Protein AF-A0A127PAS4-F1 (afdb_monomer_lite)

Structure (mmCIF, N/CA/C/O backbone):
data_AF-A0A127PAS4-F1
#
_entry.id   AF-A0A127PAS4-F1
#
loop_
_atom_site.group_PDB
_atom_site.id
_atom_site.type_symbol
_atom_site.label_atom_id
_atom_site.label_alt_id
_atom_site.label_comp_id
_atom_site.label_asym_id
_atom_site.label_entity_id
_atom_site.label_seq_id
_atom_site.pdbx_PDB_ins_code
_atom_site.Cartn_x
_atom_site.Cartn_y
_atom_site.Cartn_z
_atom_site.occupancy
_atom_site.B_iso_or_equiv
_atom_site.auth_seq_id
_atom_site.auth_comp_id
_atom_site.auth_asym_id
_atom_site.auth_atom_id
_atom_site.pdbx_PDB_model_num
ATOM 1 N N . MET A 1 1 ? -9.618 -11.072 -19.613 1.00 55.78 1 MET A N 1
ATOM 2 C CA . MET A 1 1 ? -8.670 -9.970 -19.883 1.00 55.78 1 MET A CA 1
ATOM 3 C C . MET A 1 1 ? -7.401 -10.567 -20.454 1.00 55.78 1 MET A C 1
ATOM 5 O O . MET A 1 1 ? -7.079 -11.691 -20.083 1.00 55.78 1 MET A O 1
ATOM 9 N N . ASN A 1 2 ? -6.719 -9.851 -21.348 1.00 76.69 2 ASN A N 1
ATOM 10 C CA . ASN A 1 2 ? -5.373 -10.237 -21.769 1.00 76.69 2 ASN A CA 1
ATOM 11 C C . ASN A 1 2 ? -4.413 -10.115 -20.574 1.00 76.69 2 ASN A C 1
ATOM 13 O O . ASN A 1 2 ? -4.590 -9.202 -19.763 1.00 76.69 2 ASN A O 1
ATOM 17 N N . PRO A 1 3 ? -3.437 -11.025 -20.429 1.00 90.81 3 PRO A N 1
ATOM 18 C CA . PRO A 1 3 ? -2.451 -10.930 -19.364 1.00 90.81 3 PRO A CA 1
ATOM 19 C C . PRO A 1 3 ? -1.602 -9.670 -19.564 1.00 90.81 3 PRO A C 1
ATOM 21 O O . PRO A 1 3 ? -1.180 -9.346 -20.677 1.00 90.81 3 PRO A O 1
ATOM 24 N N . PHE A 1 4 ? -1.383 -8.934 -18.479 1.00 94.94 4 PHE A N 1
ATOM 25 C CA . PHE A 1 4 ? -0.690 -7.653 -18.513 1.00 94.94 4 PHE A CA 1
ATOM 26 C C . PHE A 1 4 ? 0.328 -7.542 -17.377 1.00 94.94 4 PHE A C 1
ATOM 28 O O . PHE A 1 4 ? 0.176 -8.151 -16.313 1.00 94.94 4 PHE A O 1
ATOM 35 N N . CYS A 1 5 ? 1.377 -6.764 -17.628 1.00 95.75 5 CYS A N 1
ATOM 36 C CA . CYS A 1 5 ? 2.359 -6.348 -16.640 1.00 95.75 5 CYS A CA 1
ATOM 37 C C . CYS A 1 5 ? 2.044 -4.913 -16.232 1.00 95.75 5 CYS A C 1
ATOM 39 O O . CYS A 1 5 ? 2.078 -4.012 -17.074 1.00 95.75 5 CYS A O 1
ATOM 41 N N . PHE A 1 6 ? 1.779 -4.702 -14.945 1.00 95.88 6 PHE A N 1
ATOM 42 C CA . PHE A 1 6 ? 1.611 -3.358 -14.412 1.00 95.88 6 PHE A CA 1
ATOM 43 C C . PHE A 1 6 ? 2.985 -2.737 -14.150 1.00 95.88 6 PHE A C 1
ATOM 45 O O . PHE A 1 6 ? 3.846 -3.366 -13.533 1.00 95.88 6 PHE A O 1
ATOM 52 N N . VAL A 1 7 ? 3.222 -1.535 -14.662 1.00 96.38 7 VAL A N 1
ATOM 53 C CA . VAL A 1 7 ? 4.496 -0.829 -14.550 1.00 96.38 7 VAL A CA 1
ATOM 54 C C . VAL A 1 7 ? 4.347 0.317 -13.571 1.00 96.38 7 VAL A C 1
ATOM 56 O O . VAL A 1 7 ? 3.530 1.219 -13.748 1.00 96.38 7 VAL A O 1
ATOM 59 N N . VAL A 1 8 ? 5.196 0.271 -12.559 1.00 94.25 8 VAL A N 1
ATOM 60 C CA . VAL A 1 8 ? 5.287 1.250 -11.495 1.00 94.25 8 VAL A CA 1
ATOM 61 C C . VAL A 1 8 ? 6.666 1.893 -11.579 1.00 94.25 8 VAL A C 1
ATOM 63 O O . VAL A 1 8 ? 7.690 1.232 -11.399 1.00 94.25 8 VAL A O 1
ATOM 66 N N . SER A 1 9 ? 6.718 3.185 -11.876 1.00 94.00 9 SER A N 1
ATOM 67 C CA . SER A 1 9 ? 7.971 3.926 -12.010 1.00 94.00 9 SER A CA 1
ATOM 68 C C . SER A 1 9 ? 7.785 5.373 -11.567 1.00 94.00 9 SER A C 1
ATOM 70 O O . SER A 1 9 ? 6.653 5.858 -11.538 1.00 94.00 9 SER A O 1
ATOM 72 N N . PRO A 1 10 ? 8.871 6.106 -11.269 1.00 91.19 10 PRO A N 1
ATOM 73 C CA . PRO A 1 10 ? 8.792 7.551 -11.167 1.00 91.19 10 PRO A CA 1
ATOM 74 C C . PRO A 1 10 ? 8.256 8.133 -12.483 1.00 91.19 10 PRO A C 1
ATOM 76 O O . PRO A 1 10 ? 8.445 7.544 -13.552 1.00 91.19 10 PRO A O 1
ATOM 79 N N . PHE A 1 11 ? 7.589 9.280 -12.390 1.00 85.69 11 PHE A N 1
ATOM 80 C CA . PHE A 1 11 ? 7.067 10.004 -13.547 1.00 85.69 11 PHE A CA 1
ATOM 81 C C . PHE A 1 11 ? 8.043 11.074 -14.029 1.00 85.69 11 PHE A C 1
ATOM 83 O O . PHE A 1 11 ? 8.852 11.586 -13.246 1.00 85.69 11 PHE A O 1
ATOM 90 N N . GLY A 1 12 ? 7.908 11.445 -15.302 1.00 87.06 12 GLY A N 1
ATOM 91 C CA . GLY A 1 12 ? 8.714 12.477 -15.933 1.00 87.06 12 GLY A CA 1
ATOM 92 C C . GLY A 1 12 ? 10.036 11.949 -16.473 1.00 87.06 12 GLY A C 1
ATOM 93 O O . GLY A 1 12 ? 10.450 10.811 -16.228 1.00 87.06 12 GLY A O 1
ATOM 94 N N . ASP A 1 13 ? 10.738 12.809 -17.202 1.00 86.62 13 ASP A N 1
ATOM 95 C CA . ASP A 1 13 ? 12.045 12.472 -17.745 1.00 86.62 13 ASP A CA 1
ATOM 96 C C . ASP A 1 13 ? 13.063 12.150 -16.634 1.00 86.62 13 ASP A C 1
ATOM 98 O O . ASP A 1 13 ? 13.152 12.862 -15.628 1.00 86.62 13 ASP A O 1
ATOM 102 N N . PRO A 1 14 ? 13.892 11.105 -16.807 1.00 92.50 14 PRO A N 1
ATOM 103 C CA . PRO A 1 14 ? 14.031 10.272 -18.007 1.00 92.50 14 PRO A CA 1
ATOM 104 C C . PRO A 1 14 ? 13.167 8.992 -18.000 1.00 92.50 14 PRO A C 1
ATOM 106 O O . PRO A 1 14 ? 13.375 8.115 -18.835 1.00 92.50 14 PRO A O 1
ATOM 109 N N . PHE A 1 15 ? 12.264 8.822 -17.034 1.00 93.81 15 PHE A N 1
ATOM 110 C CA . PHE A 1 15 ? 11.535 7.569 -16.810 1.00 93.81 15 PHE A CA 1
ATOM 111 C C . PHE A 1 15 ? 10.409 7.328 -17.819 1.00 93.81 15 PHE A C 1
ATOM 113 O O . PHE A 1 15 ? 10.117 6.171 -18.117 1.00 93.81 15 PHE A O 1
ATOM 120 N N . ASP A 1 16 ? 9.840 8.388 -18.396 1.00 92.94 16 ASP A N 1
ATOM 121 C CA . ASP A 1 16 ? 8.919 8.287 -19.538 1.00 92.94 16 ASP A CA 1
ATOM 122 C C . ASP A 1 16 ? 9.605 7.635 -20.740 1.00 92.94 16 ASP A C 1
ATOM 124 O O . ASP A 1 16 ? 9.149 6.620 -21.268 1.00 92.94 16 ASP A O 1
ATOM 128 N N . ASP A 1 17 ? 10.803 8.117 -21.057 1.00 95.25 17 ASP A N 1
ATOM 129 C CA . ASP A 1 17 ? 11.669 7.544 -22.079 1.00 95.25 17 ASP A CA 1
ATOM 130 C C . ASP A 1 17 ? 12.035 6.076 -21.789 1.00 95.25 17 ASP A C 1
ATOM 132 O O . ASP A 1 17 ? 12.121 5.254 -22.705 1.00 95.25 17 ASP A O 1
ATOM 136 N N . TYR A 1 18 ? 12.259 5.717 -20.520 1.00 96.62 18 TYR A N 1
ATOM 137 C CA . TYR A 1 18 ? 12.579 4.334 -20.141 1.00 96.62 18 TYR A CA 1
ATOM 138 C C . TYR A 1 18 ? 11.366 3.425 -20.288 1.00 96.62 18 TYR A C 1
ATOM 140 O O . TYR A 1 18 ? 11.500 2.297 -20.767 1.00 96.62 18 TYR A O 1
ATOM 148 N N . TYR A 1 19 ? 10.183 3.919 -19.934 1.00 96.56 19 TYR A N 1
ATOM 149 C CA . TYR A 1 19 ? 8.950 3.179 -20.113 1.00 96.56 19 TYR A CA 1
ATOM 150 C C . TYR A 1 19 ? 8.705 2.849 -21.588 1.00 96.56 19 TYR A C 1
ATOM 152 O O . TYR A 1 19 ? 8.618 1.669 -21.934 1.00 96.56 19 TYR A O 1
ATOM 160 N N . GLU A 1 20 ? 8.695 3.858 -22.457 1.00 95.81 20 GLU A N 1
ATOM 161 C CA . GLU A 1 20 ? 8.407 3.688 -23.885 1.00 95.81 20 GLU A CA 1
ATOM 162 C C . GLU A 1 20 ? 9.474 2.860 -24.613 1.00 95.81 20 GLU A C 1
ATOM 164 O O . GLU A 1 20 ? 9.161 1.991 -25.428 1.00 95.81 20 GLU A O 1
ATOM 169 N N . LYS A 1 21 ? 10.760 3.114 -24.335 1.00 97.31 21 LYS A N 1
ATOM 170 C CA . LYS A 1 21 ? 11.863 2.560 -25.141 1.00 97.31 21 LYS A CA 1
ATOM 171 C C . LYS A 1 21 ? 12.455 1.273 -24.577 1.00 97.31 21 LYS A C 1
ATOM 173 O O . LYS A 1 21 ? 13.171 0.585 -25.301 1.00 97.31 21 LYS A O 1
ATOM 178 N N . ILE A 1 22 ? 12.208 0.954 -23.305 1.00 98.31 22 ILE A N 1
ATOM 179 C CA . ILE A 1 22 ? 12.851 -0.174 -22.613 1.00 98.31 22 ILE A CA 1
ATOM 180 C C . ILE A 1 22 ? 11.809 -1.093 -21.980 1.00 98.31 22 ILE A C 1
ATOM 182 O O . ILE A 1 22 ? 11.814 -2.295 -22.250 1.00 98.31 22 ILE A O 1
ATOM 186 N N . TYR A 1 23 ? 10.913 -0.560 -21.146 1.00 97.94 23 TYR A N 1
ATOM 187 C CA . TYR A 1 23 ? 10.007 -1.392 -20.349 1.00 97.94 23 TYR A CA 1
ATOM 188 C C . TYR A 1 23 ? 8.899 -1.985 -21.220 1.00 97.94 23 TYR A C 1
ATOM 190 O O . TYR A 1 23 ? 8.737 -3.206 -21.232 1.00 97.94 23 TYR A O 1
ATOM 198 N N . GLN A 1 24 ? 8.201 -1.155 -22.005 1.00 97.12 24 GLN A N 1
ATOM 199 C CA . GLN A 1 24 ? 7.157 -1.608 -22.926 1.00 97.12 24 GLN A CA 1
ATOM 200 C C . GLN A 1 24 ? 7.674 -2.675 -23.911 1.00 97.12 24 GLN A C 1
ATOM 202 O O . GLN A 1 24 ? 7.060 -3.742 -23.971 1.00 97.12 24 GLN A O 1
ATOM 207 N N . PRO A 1 25 ? 8.809 -2.492 -24.627 1.00 98.12 25 PRO A N 1
ATOM 208 C CA . PRO A 1 25 ? 9.326 -3.520 -25.529 1.00 98.12 25 PRO A CA 1
ATOM 209 C C . PRO A 1 25 ? 9.723 -4.813 -24.812 1.00 98.12 25 PRO A C 1
ATOM 211 O O . PRO A 1 25 ? 9.455 -5.899 -25.325 1.00 98.12 25 PRO A O 1
ATOM 214 N N . ALA A 1 26 ? 10.335 -4.723 -23.625 1.00 98.19 26 ALA A N 1
ATOM 215 C CA . ALA A 1 26 ? 10.723 -5.902 -22.851 1.00 98.19 26 ALA A CA 1
ATOM 216 C C . ALA A 1 26 ? 9.509 -6.726 -22.398 1.00 98.19 26 ALA A C 1
ATOM 218 O O . ALA A 1 26 ? 9.552 -7.956 -22.441 1.00 98.19 26 ALA A O 1
ATOM 219 N N . ILE A 1 27 ? 8.442 -6.043 -21.977 1.00 98.00 27 ILE A N 1
ATOM 220 C CA . ILE A 1 27 ? 7.181 -6.646 -21.536 1.00 98.00 27 ILE A CA 1
ATOM 221 C C . ILE A 1 27 ? 6.426 -7.248 -22.726 1.00 98.00 27 ILE A C 1
ATOM 223 O O . ILE A 1 27 ? 6.041 -8.415 -22.675 1.00 98.00 27 ILE A O 1
ATOM 227 N N . ALA A 1 28 ? 6.279 -6.494 -23.818 1.00 96.94 28 ALA A N 1
ATOM 228 C CA . ALA A 1 28 ? 5.577 -6.946 -25.017 1.00 96.94 28 ALA A CA 1
ATOM 229 C C . ALA A 1 28 ? 6.244 -8.173 -25.660 1.00 96.94 28 ALA A C 1
ATOM 231 O O . ALA A 1 28 ? 5.555 -9.054 -26.165 1.00 96.94 28 ALA A O 1
ATOM 232 N N . LYS A 1 29 ? 7.581 -8.283 -25.592 1.00 96.94 29 LYS A N 1
ATOM 233 C CA . LYS A 1 29 ? 8.328 -9.474 -26.043 1.00 96.94 29 LYS A CA 1
ATOM 234 C C . LYS A 1 29 ? 8.008 -10.749 -25.262 1.00 96.94 29 LYS A C 1
ATOM 236 O O . LYS A 1 29 ? 8.271 -11.832 -25.773 1.00 96.94 29 LYS A O 1
ATOM 241 N N . ALA A 1 30 ? 7.470 -10.621 -24.050 1.00 95.06 30 ALA A N 1
ATOM 242 C CA . ALA A 1 30 ? 7.001 -11.737 -23.236 1.00 95.06 30 ALA A CA 1
ATOM 243 C C . ALA A 1 30 ? 5.489 -11.997 -23.391 1.00 95.06 30 ALA A C 1
ATOM 245 O O . ALA A 1 30 ? 4.901 -12.642 -22.526 1.00 95.06 30 ALA A O 1
ATOM 246 N N . ASP A 1 31 ? 4.861 -11.473 -24.450 1.00 95.69 31 ASP A N 1
ATOM 247 C CA . ASP A 1 31 ? 3.427 -11.612 -24.744 1.00 95.69 31 ASP A CA 1
ATOM 248 C C . ASP A 1 31 ? 2.497 -11.055 -23.644 1.00 95.69 31 ASP A C 1
ATOM 250 O O . ASP A 1 31 ? 1.353 -11.486 -23.491 1.00 95.69 31 ASP A O 1
ATOM 254 N N . LEU A 1 32 ? 2.976 -10.065 -22.882 1.00 95.25 32 LEU A N 1
ATOM 255 C CA . LEU A 1 32 ? 2.186 -9.317 -21.905 1.00 95.25 32 LEU A CA 1
ATOM 256 C C . LEU A 1 32 ? 1.875 -7.915 -22.430 1.00 95.25 32 LEU A C 1
ATOM 258 O O . LEU A 1 32 ? 2.718 -7.267 -23.049 1.00 95.25 32 LEU A O 1
ATOM 262 N N . GLN A 1 33 ? 0.686 -7.403 -22.121 1.00 95.62 33 GLN A N 1
ATOM 263 C CA . GLN A 1 33 ? 0.381 -5.988 -22.330 1.00 95.62 33 GLN A CA 1
ATOM 264 C C . GLN A 1 33 ? 1.084 -5.142 -21.246 1.00 95.62 33 GLN A C 1
ATOM 266 O O . GLN A 1 33 ? 0.878 -5.408 -20.062 1.00 95.62 33 GLN A O 1
ATOM 271 N N . PRO A 1 34 ? 1.911 -4.140 -21.585 1.00 94.94 34 PRO A N 1
ATOM 272 C CA . PRO A 1 34 ? 2.391 -3.176 -20.601 1.00 94.94 34 PRO A CA 1
ATOM 273 C C . PRO A 1 34 ? 1.278 -2.176 -20.275 1.00 94.94 34 PRO A C 1
ATOM 275 O O . PRO A 1 34 ? 0.655 -1.644 -21.187 1.00 94.94 34 PRO A O 1
ATOM 278 N N . ILE A 1 35 ? 1.045 -1.915 -18.990 1.00 92.50 35 ILE A N 1
ATOM 279 C CA . ILE A 1 35 ? 0.152 -0.847 -18.516 1.00 92.50 35 ILE A CA 1
ATOM 280 C C . ILE A 1 35 ? 0.913 -0.077 -17.450 1.00 92.50 35 ILE A C 1
ATOM 282 O O . ILE A 1 35 ? 1.339 -0.688 -16.471 1.00 92.50 35 ILE A O 1
ATOM 286 N N . ARG A 1 36 ? 1.123 1.226 -17.630 1.00 89.00 36 ARG A N 1
ATOM 287 C CA . ARG A 1 36 ? 1.764 2.063 -16.604 1.00 89.00 36 ARG A CA 1
ATOM 288 C C . ARG A 1 36 ? 0.713 2.808 -15.800 1.00 89.00 36 ARG A C 1
ATOM 290 O O . ARG A 1 36 ? -0.375 3.081 -16.295 1.00 89.00 36 ARG A O 1
ATOM 297 N N . GLY A 1 37 ? 1.042 3.102 -14.545 1.00 71.31 37 GLY A N 1
ATOM 298 C CA . GLY A 1 37 ? 0.141 3.787 -13.627 1.00 71.31 37 GLY A CA 1
ATOM 299 C C . GLY A 1 37 ? -0.508 5.048 -14.210 1.00 71.31 37 GLY A C 1
ATOM 300 O O . GLY A 1 37 ? -1.705 5.217 -14.056 1.00 71.31 37 GLY A O 1
ATOM 301 N N . ASP A 1 38 ? 0.209 5.888 -14.957 1.00 68.06 38 ASP A N 1
ATOM 302 C CA . ASP A 1 38 ? -0.350 7.099 -15.588 1.00 68.06 38 ASP A CA 1
ATOM 303 C C . ASP A 1 38 ? -1.484 6.836 -16.591 1.00 68.06 38 ASP A C 1
ATOM 305 O O . ASP A 1 38 ? -2.393 7.653 -16.696 1.00 68.06 38 ASP A O 1
ATOM 309 N N . GLU A 1 39 ? -1.487 5.693 -17.281 1.00 59.69 39 GLU A N 1
ATOM 310 C CA . GLU A 1 39 ? -2.594 5.286 -18.164 1.00 59.69 39 GLU A CA 1
ATOM 311 C C . GLU A 1 39 ? -3.870 4.946 -17.371 1.00 59.69 39 GLU A C 1
ATOM 313 O O . GLU A 1 39 ? -4.976 4.975 -17.913 1.00 59.69 39 GLU A O 1
ATOM 318 N N . VAL A 1 40 ? -3.712 4.643 -16.078 1.00 57.16 40 VAL A N 1
ATOM 319 C CA . VAL A 1 40 ? -4.790 4.416 -15.105 1.00 57.16 40 VAL A CA 1
ATOM 320 C C . VAL A 1 40 ? -5.125 5.717 -14.352 1.00 57.16 40 VAL A C 1
ATOM 322 O O . VAL A 1 40 ? -6.281 5.958 -14.010 1.00 57.16 40 VAL A O 1
ATOM 325 N N . TYR A 1 41 ? -4.136 6.593 -14.148 1.00 56.34 41 TYR A N 1
ATOM 326 C CA . TYR A 1 41 ? -4.211 7.833 -13.371 1.00 56.34 41 TYR A CA 1
ATOM 327 C C . TYR A 1 41 ? -4.644 9.041 -14.210 1.00 56.34 41 TYR A C 1
ATOM 329 O O . TYR A 1 41 ? -3.934 10.043 -14.304 1.00 56.34 41 TYR A O 1
ATOM 337 N N . ASN A 1 42 ? -5.861 9.012 -14.758 1.00 47.66 42 ASN A N 1
ATOM 338 C CA . ASN A 1 42 ? -6.541 10.285 -15.009 1.00 47.66 42 ASN A CA 1
ATOM 339 C C . ASN A 1 42 ? -6.798 10.979 -13.659 1.00 47.66 42 ASN A C 1
ATOM 341 O O . ASN A 1 42 ? -6.970 10.310 -12.639 1.00 47.66 42 ASN A O 1
ATOM 345 N N . THR A 1 43 ? -6.785 12.317 -13.640 1.00 37.78 43 THR A N 1
ATOM 346 C CA . THR A 1 43 ? -6.954 13.157 -12.438 1.00 37.78 43 THR A CA 1
ATOM 347 C C . THR A 1 43 ? -8.092 12.645 -11.549 1.00 37.78 43 THR A C 1
ATOM 349 O O . THR A 1 43 ? -9.258 12.871 -11.871 1.00 37.78 43 THR A O 1
ATOM 352 N N . GLY A 1 44 ? -7.753 11.949 -10.459 1.00 48.03 44 GLY A N 1
ATOM 353 C CA . GLY A 1 44 ? -8.725 11.379 -9.523 1.00 48.03 44 GLY A CA 1
ATOM 354 C C . GLY A 1 44 ? -8.621 9.878 -9.241 1.00 48.03 44 GLY A C 1
ATOM 355 O O . GLY A 1 44 ? -9.507 9.382 -8.557 1.00 48.03 44 GLY A O 1
ATOM 356 N N . ALA A 1 45 ? -7.600 9.155 -9.721 1.00 52.44 45 ALA A N 1
ATOM 357 C CA . ALA A 1 45 ? -7.448 7.742 -9.361 1.00 52.44 45 ALA A CA 1
ATOM 358 C C . ALA A 1 45 ? -7.374 7.550 -7.838 1.00 52.44 45 ALA A C 1
ATOM 360 O O . ALA A 1 45 ? -6.497 8.093 -7.159 1.00 52.44 45 ALA A O 1
ATOM 361 N N . ILE A 1 46 ? -8.331 6.786 -7.322 1.00 64.56 46 ILE A N 1
ATOM 362 C CA . ILE A 1 46 ? -8.460 6.467 -5.902 1.00 64.56 46 ILE A CA 1
ATOM 363 C C . ILE A 1 46 ? -7.494 5.310 -5.612 1.00 64.56 46 ILE A C 1
ATOM 365 O O . ILE A 1 46 ? -7.171 4.517 -6.496 1.00 64.56 46 ILE A O 1
ATOM 369 N N . ILE A 1 47 ? -7.017 5.183 -4.373 1.00 72.69 47 ILE A N 1
ATOM 370 C CA . ILE A 1 47 ? -6.181 4.051 -3.918 1.00 72.69 47 ILE A CA 1
ATOM 371 C C . ILE A 1 47 ? -6.766 2.687 -4.351 1.00 72.69 47 ILE A C 1
ATOM 373 O O . ILE A 1 47 ? -6.017 1.758 -4.662 1.00 72.69 47 ILE A O 1
ATOM 377 N N . ASP A 1 48 ? -8.092 2.589 -4.443 1.00 73.50 48 ASP A N 1
ATOM 378 C CA . ASP A 1 48 ? -8.814 1.406 -4.909 1.00 73.50 48 ASP A CA 1
ATOM 379 C C . ASP A 1 48 ? -8.494 1.027 -6.365 1.00 73.50 48 ASP A C 1
ATOM 381 O O . ASP A 1 48 ? -8.370 -0.160 -6.670 1.00 73.50 48 ASP A O 1
ATOM 385 N N . ASP A 1 49 ? -8.286 2.002 -7.256 1.00 78.25 49 ASP A N 1
ATOM 386 C CA . ASP A 1 49 ? -7.942 1.756 -8.663 1.00 78.25 49 ASP A CA 1
ATOM 387 C C . ASP A 1 49 ? -6.531 1.172 -8.789 1.00 78.25 49 ASP A C 1
ATOM 389 O O . ASP A 1 49 ? -6.306 0.213 -9.533 1.00 78.25 49 ASP A O 1
ATOM 393 N N . ILE A 1 50 ? -5.587 1.701 -8.002 1.00 82.94 50 ILE A N 1
ATOM 394 C CA . ILE A 1 50 ? -4.217 1.175 -7.888 1.00 82.94 50 ILE A CA 1
ATOM 395 C C . ILE A 1 50 ? -4.264 -0.274 -7.415 1.00 82.94 50 ILE A C 1
ATOM 397 O O . ILE A 1 50 ? -3.642 -1.164 -8.003 1.00 82.94 50 ILE A O 1
ATOM 401 N N . PHE A 1 51 ? -5.029 -0.520 -6.353 1.00 84.94 51 PHE A N 1
ATOM 402 C CA . PHE A 1 51 ? -5.178 -1.846 -5.781 1.00 84.94 51 PHE A CA 1
ATOM 403 C C . PHE A 1 51 ? -5.788 -2.823 -6.792 1.00 84.94 51 PHE A C 1
ATOM 405 O O . PHE A 1 51 ? -5.278 -3.932 -6.964 1.00 84.94 51 PHE A O 1
ATOM 412 N N . ALA A 1 52 ? -6.834 -2.410 -7.512 1.00 84.50 52 ALA A N 1
ATOM 413 C CA . ALA A 1 52 ? -7.477 -3.211 -8.546 1.00 84.50 52 ALA A CA 1
ATOM 414 C C . ALA A 1 52 ? -6.534 -3.515 -9.722 1.00 84.50 52 ALA A C 1
ATOM 416 O O . ALA A 1 52 ? -6.488 -4.661 -10.187 1.00 84.50 52 ALA A O 1
ATOM 417 N N . ALA A 1 53 ? -5.750 -2.529 -10.171 1.00 89.19 53 ALA A N 1
ATOM 418 C CA . ALA A 1 53 ? -4.773 -2.688 -11.245 1.00 89.19 53 ALA A CA 1
ATOM 419 C C . ALA A 1 53 ? -3.666 -3.678 -10.857 1.00 89.19 53 ALA A C 1
ATOM 421 O O . ALA A 1 53 ? -3.421 -4.646 -11.581 1.00 89.19 53 ALA A O 1
ATOM 422 N N . ILE A 1 54 ? -3.057 -3.504 -9.680 1.00 91.06 54 ILE A N 1
ATOM 423 C CA . ILE A 1 54 ? -2.022 -4.408 -9.157 1.00 91.06 54 ILE A CA 1
ATOM 424 C C . ILE A 1 54 ? -2.589 -5.813 -8.934 1.00 91.06 54 ILE A C 1
ATOM 426 O O . ILE A 1 54 ? -1.969 -6.807 -9.314 1.00 91.06 54 ILE A O 1
ATOM 430 N N . SER A 1 55 ? -3.783 -5.916 -8.347 1.00 88.94 55 SER A N 1
ATOM 431 C CA . SER A 1 55 ? -4.438 -7.197 -8.081 1.00 88.94 55 SER A CA 1
ATOM 432 C C . SER A 1 55 ? -4.757 -7.964 -9.368 1.00 88.94 55 SER A C 1
ATOM 434 O O . SER A 1 55 ? -4.595 -9.184 -9.423 1.00 88.94 55 SER A O 1
ATOM 436 N N . SER A 1 56 ? -5.145 -7.265 -10.433 1.00 89.75 56 SER A N 1
ATOM 437 C CA . SER A 1 56 ? -5.497 -7.889 -11.715 1.00 89.75 56 SER A CA 1
ATOM 438 C C . SER A 1 56 ? -4.282 -8.201 -12.597 1.00 89.75 56 SER A C 1
ATOM 440 O O . SER A 1 56 ? -4.400 -8.987 -13.540 1.00 89.75 56 SER A O 1
ATOM 442 N N . ALA A 1 57 ? -3.119 -7.615 -12.302 1.00 92.94 57 ALA A N 1
ATOM 443 C CA . ALA A 1 57 ? -1.902 -7.807 -13.077 1.00 92.94 57 ALA A CA 1
ATOM 444 C C . ALA A 1 57 ? -1.367 -9.243 -12.978 1.00 92.94 57 ALA A C 1
ATOM 446 O O . ALA A 1 57 ? -1.473 -9.916 -11.948 1.00 92.94 57 ALA A O 1
ATOM 447 N N . THR A 1 58 ? -0.734 -9.704 -14.061 1.00 92.94 58 THR A N 1
ATOM 448 C CA . THR A 1 58 ? -0.001 -10.982 -14.076 1.00 92.94 58 THR A CA 1
ATOM 449 C C . THR A 1 58 ? 1.277 -10.881 -13.245 1.00 92.94 58 THR A C 1
ATOM 451 O O . THR A 1 58 ? 1.613 -11.797 -12.497 1.00 92.94 58 THR A O 1
ATOM 454 N N . LEU A 1 59 ? 1.973 -9.751 -13.361 1.00 93.31 59 LEU A N 1
ATOM 455 C CA . LEU A 1 59 ? 3.122 -9.368 -12.549 1.00 93.31 59 LEU A CA 1
ATOM 456 C C . LEU A 1 59 ? 3.261 -7.842 -12.547 1.00 93.31 59 LEU A C 1
ATOM 458 O O . LEU A 1 59 ? 2.651 -7.154 -13.371 1.00 93.31 59 LEU A O 1
ATOM 462 N N . VAL A 1 60 ? 4.089 -7.329 -11.646 1.00 95.06 60 VAL A N 1
ATOM 463 C CA . VAL A 1 60 ? 4.413 -5.906 -11.537 1.00 95.06 60 VAL A CA 1
ATOM 464 C C . VAL A 1 60 ? 5.894 -5.692 -11.850 1.00 95.06 60 VAL A C 1
ATOM 466 O O . VAL A 1 60 ? 6.742 -6.463 -11.405 1.00 95.06 60 VAL A O 1
ATOM 469 N N . LEU A 1 61 ? 6.226 -4.657 -12.617 1.00 96.94 61 LEU A N 1
ATOM 470 C CA . LEU A 1 61 ? 7.593 -4.169 -12.808 1.00 96.94 61 LEU A CA 1
ATOM 471 C C . LEU A 1 61 ? 7.737 -2.847 -12.050 1.00 96.94 61 LEU A C 1
ATOM 473 O O . LEU A 1 61 ? 7.010 -1.903 -12.344 1.00 96.94 61 LEU A O 1
ATOM 477 N N . CYS A 1 62 ? 8.671 -2.772 -11.103 1.00 96.19 62 CYS A N 1
ATOM 478 C CA . CYS A 1 62 ? 8.855 -1.612 -10.231 1.00 96.19 62 CYS A CA 1
ATOM 479 C C . CYS A 1 62 ? 10.251 -1.006 -10.396 1.00 96.19 62 CYS A C 1
ATOM 481 O O . CYS A 1 62 ? 11.240 -1.643 -10.025 1.00 96.19 62 CYS A O 1
ATOM 483 N N . ASP A 1 63 ? 10.339 0.232 -10.887 1.00 96.94 63 ASP A N 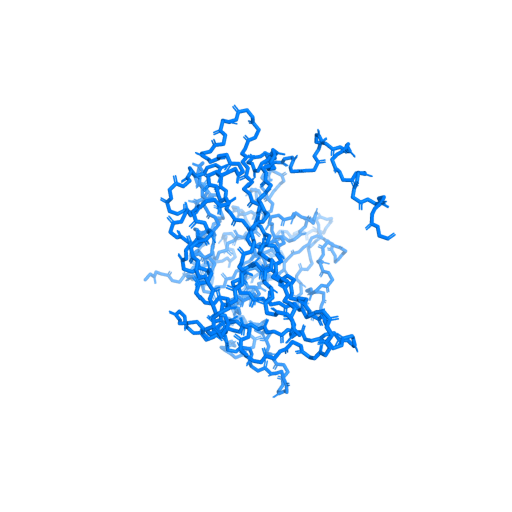1
ATOM 484 C CA . ASP A 1 63 ? 11.582 1.011 -10.882 1.00 96.94 63 ASP A CA 1
ATOM 485 C C . ASP A 1 63 ? 11.699 1.835 -9.598 1.00 96.94 63 ASP A C 1
ATOM 487 O O . ASP A 1 63 ? 11.106 2.900 -9.469 1.00 96.94 63 ASP A O 1
ATOM 491 N N . VAL A 1 64 ? 12.480 1.354 -8.631 1.00 96.31 64 VAL A N 1
ATOM 492 C CA . VAL A 1 64 ? 12.631 2.017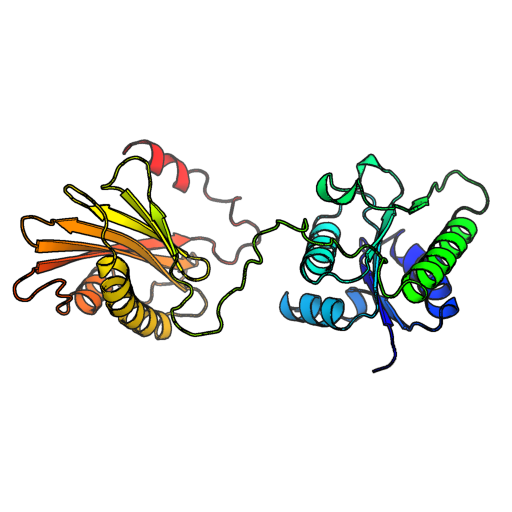 -7.322 1.00 96.31 64 VAL A CA 1
ATOM 493 C C . VAL A 1 64 ? 13.718 3.099 -7.308 1.00 96.31 64 VAL A C 1
ATOM 495 O O . VAL A 1 64 ? 14.077 3.602 -6.240 1.00 96.31 64 VAL A O 1
ATOM 498 N N . THR A 1 65 ? 14.265 3.466 -8.472 1.00 96.25 65 THR A N 1
ATOM 499 C CA . THR A 1 65 ? 15.327 4.475 -8.586 1.00 96.25 65 THR A CA 1
ATOM 500 C C . THR A 1 65 ? 14.920 5.793 -7.927 1.00 96.25 65 THR A C 1
ATOM 502 O O . THR A 1 65 ? 13.816 6.298 -8.126 1.00 96.25 65 THR A O 1
ATOM 505 N N . GLY A 1 66 ? 15.825 6.381 -7.140 1.00 91.69 66 GLY A N 1
ATOM 506 C CA . GLY A 1 66 ? 15.582 7.671 -6.491 1.00 91.69 66 GLY A CA 1
ATOM 507 C C . GLY A 1 66 ? 14.631 7.625 -5.291 1.00 91.69 66 GLY A C 1
ATOM 508 O O . GLY A 1 66 ? 14.299 8.682 -4.762 1.00 91.69 66 GLY A O 1
ATOM 509 N N . LYS A 1 67 ? 14.232 6.430 -4.821 1.00 90.75 67 LYS A N 1
ATOM 510 C CA . LYS A 1 67 ? 13.402 6.235 -3.614 1.00 90.75 67 LYS A CA 1
ATOM 511 C C . LYS A 1 67 ? 12.049 6.947 -3.683 1.00 90.75 67 LYS A C 1
ATOM 513 O O . LYS A 1 67 ? 11.613 7.557 -2.707 1.00 90.75 67 LYS A O 1
ATOM 518 N N . ASN A 1 68 ? 11.389 6.878 -4.837 1.00 88.81 68 ASN A N 1
ATOM 519 C CA . ASN A 1 68 ? 10.070 7.475 -5.003 1.00 88.81 68 ASN A CA 1
ATOM 520 C C . ASN A 1 68 ? 9.062 6.839 -4.008 1.00 88.81 68 ASN A C 1
ATOM 522 O O . ASN A 1 68 ? 8.903 5.613 -4.012 1.00 88.81 68 ASN A O 1
ATOM 526 N N . PRO A 1 69 ? 8.396 7.635 -3.147 1.00 85.44 69 PRO A N 1
ATOM 527 C CA . PRO A 1 69 ? 7.502 7.110 -2.116 1.00 85.44 69 PRO A CA 1
ATOM 528 C C . PRO A 1 69 ? 6.245 6.443 -2.687 1.00 85.44 69 PRO A C 1
ATOM 530 O O . PRO A 1 69 ? 5.790 5.459 -2.109 1.00 85.44 69 PRO A O 1
ATOM 533 N N . ASN A 1 70 ? 5.733 6.910 -3.831 1.00 87.56 70 ASN A N 1
ATOM 534 C CA . ASN A 1 70 ? 4.565 6.313 -4.486 1.00 87.56 70 ASN A CA 1
ATOM 535 C C . ASN A 1 70 ? 4.915 4.925 -5.026 1.00 87.56 70 ASN A C 1
ATOM 537 O O . ASN A 1 70 ? 4.251 3.951 -4.684 1.00 87.56 70 ASN A O 1
ATOM 541 N N . VAL A 1 71 ? 6.052 4.813 -5.723 1.00 91.62 71 VAL A N 1
ATOM 542 C CA . VAL A 1 71 ? 6.553 3.518 -6.212 1.00 91.62 71 VAL A CA 1
ATOM 543 C C . VAL A 1 71 ? 6.775 2.537 -5.062 1.00 91.62 71 VAL A C 1
ATOM 545 O O . VAL A 1 71 ? 6.470 1.352 -5.179 1.00 91.62 71 VAL A O 1
ATOM 548 N N . ASN A 1 72 ? 7.291 3.016 -3.926 1.00 90.50 72 ASN A N 1
ATOM 549 C CA . ASN A 1 72 ? 7.464 2.181 -2.741 1.00 90.50 72 ASN A CA 1
ATOM 550 C C . ASN A 1 72 ? 6.119 1.710 -2.158 1.00 90.50 72 ASN A C 1
ATOM 552 O O . ASN A 1 72 ? 5.999 0.549 -1.768 1.00 90.50 72 ASN A O 1
ATOM 556 N N . TYR A 1 73 ? 5.111 2.586 -2.115 1.00 90.62 73 TYR A N 1
ATOM 557 C CA . TYR A 1 73 ? 3.761 2.232 -1.681 1.00 90.62 73 TYR A CA 1
ATOM 558 C C . TYR A 1 73 ? 3.145 1.157 -2.588 1.00 90.62 73 TYR A C 1
ATOM 560 O O . TYR A 1 73 ? 2.724 0.112 -2.099 1.00 90.62 73 TYR A O 1
ATOM 568 N N . GLU A 1 74 ? 3.169 1.361 -3.904 1.00 92.25 74 GLU A N 1
ATOM 569 C CA . GLU A 1 74 ? 2.634 0.425 -4.900 1.00 92.25 74 GLU A CA 1
ATOM 570 C C . GLU A 1 74 ? 3.378 -0.923 -4.876 1.00 92.25 74 GLU A C 1
ATOM 572 O O . GLU A 1 74 ? 2.753 -1.985 -4.932 1.00 92.25 74 GLU A O 1
ATOM 577 N N . LEU A 1 75 ? 4.705 -0.911 -4.696 1.00 92.88 75 LEU A N 1
ATOM 578 C CA . LEU A 1 75 ? 5.496 -2.125 -4.464 1.00 92.88 75 LEU A CA 1
ATOM 579 C C . LEU A 1 75 ? 5.082 -2.833 -3.161 1.00 92.88 75 LEU A C 1
ATOM 581 O O . LEU A 1 75 ? 5.002 -4.061 -3.128 1.00 92.88 75 LEU A O 1
ATOM 585 N N . GLY A 1 76 ? 4.775 -2.076 -2.106 1.00 91.19 76 GLY A N 1
ATOM 586 C CA . GLY A 1 76 ? 4.231 -2.602 -0.854 1.00 91.19 76 GLY A CA 1
ATOM 587 C C . GLY A 1 76 ? 2.859 -3.251 -1.021 1.00 91.19 76 GLY A C 1
ATOM 588 O O . GLY A 1 76 ? 2.630 -4.333 -0.479 1.00 91.19 76 GLY A O 1
ATOM 589 N N . VAL A 1 77 ? 1.971 -2.651 -1.818 1.00 90.25 77 VAL A N 1
ATOM 590 C CA . VAL A 1 77 ? 0.664 -3.232 -2.170 1.00 90.25 77 VAL A CA 1
ATOM 591 C C . VAL A 1 77 ? 0.846 -4.525 -2.966 1.00 90.25 77 VAL A C 1
ATOM 593 O O . VAL A 1 77 ? 0.242 -5.543 -2.625 1.00 90.25 77 VAL A O 1
ATOM 596 N N . ALA A 1 78 ? 1.725 -4.532 -3.973 1.00 90.69 78 ALA A N 1
ATOM 597 C CA . ALA A 1 78 ? 2.052 -5.739 -4.734 1.00 90.69 78 ALA A CA 1
ATOM 598 C C . ALA A 1 78 ? 2.596 -6.854 -3.826 1.00 90.69 78 ALA A C 1
ATOM 600 O O . ALA A 1 78 ? 2.169 -8.005 -3.931 1.00 90.69 78 ALA A O 1
ATOM 601 N N . HIS A 1 79 ? 3.477 -6.502 -2.887 1.00 87.38 79 HIS A N 1
ATOM 602 C CA . HIS A 1 79 ? 3.999 -7.422 -1.882 1.00 87.38 79 HIS A CA 1
ATOM 603 C C . HIS A 1 79 ? 2.890 -7.983 -0.974 1.00 87.38 79 HIS A C 1
ATOM 605 O O . HIS A 1 79 ? 2.812 -9.198 -0.791 1.00 87.38 79 HIS A O 1
ATOM 611 N N . ALA A 1 80 ? 2.004 -7.130 -0.450 1.00 84.75 80 ALA A N 1
ATOM 612 C CA . ALA A 1 80 ? 0.887 -7.543 0.403 1.00 84.75 80 ALA A CA 1
ATOM 613 C C . ALA A 1 80 ? -0.086 -8.491 -0.320 1.00 84.75 80 ALA A C 1
ATOM 615 O O . ALA A 1 80 ? -0.568 -9.456 0.269 1.00 84.75 80 ALA A O 1
ATOM 616 N N . LEU A 1 81 ? -0.320 -8.254 -1.613 1.00 82.62 81 LEU A N 1
ATOM 617 C CA . LEU A 1 81 ? -1.151 -9.087 -2.485 1.00 82.62 81 LEU A CA 1
ATOM 618 C C . LEU A 1 81 ? -0.447 -10.347 -3.012 1.00 82.62 81 LEU A C 1
ATOM 620 O O . LEU A 1 81 ? -1.032 -11.080 -3.812 1.00 82.62 81 LEU A O 1
ATOM 624 N N . GLN A 1 82 ? 0.804 -10.593 -2.607 1.00 83.62 82 GLN A N 1
ATOM 625 C CA . GLN A 1 82 ? 1.645 -11.682 -3.113 1.00 83.62 82 GLN A CA 1
ATOM 626 C C . GLN A 1 82 ? 1.755 -11.691 -4.648 1.00 83.62 82 GLN A C 1
ATOM 628 O O . GLN A 1 82 ? 1.882 -12.745 -5.276 1.00 83.62 82 GLN A O 1
ATOM 633 N N . LYS A 1 83 ? 1.705 -10.510 -5.271 1.00 86.38 83 LYS A N 1
ATOM 634 C CA . LYS A 1 83 ? 1.864 -10.362 -6.717 1.00 86.38 83 LYS A CA 1
ATOM 635 C C . LYS A 1 83 ? 3.345 -10.484 -7.079 1.00 86.38 83 LYS A C 1
ATOM 637 O O . LYS A 1 83 ? 4.175 -9.843 -6.432 1.00 86.38 83 LYS A O 1
ATOM 642 N N . PRO A 1 84 ? 3.708 -11.269 -8.112 1.00 89.62 84 PRO A N 1
ATOM 643 C CA . PRO A 1 84 ? 5.085 -11.322 -8.585 1.00 89.62 84 PRO A CA 1
ATOM 644 C C . PRO A 1 84 ? 5.575 -9.924 -8.978 1.00 89.62 84 PRO A C 1
ATOM 646 O O . PRO A 1 84 ? 4.986 -9.299 -9.856 1.00 89.62 84 PRO A O 1
ATOM 649 N N . ALA A 1 85 ? 6.641 -9.432 -8.343 1.00 92.00 85 ALA A N 1
ATOM 650 C CA . ALA A 1 85 ? 7.132 -8.066 -8.541 1.00 92.00 85 ALA A CA 1
ATOM 651 C C . ALA A 1 85 ? 8.609 -8.049 -8.952 1.00 92.00 85 ALA A C 1
ATOM 653 O O . ALA A 1 85 ? 9.474 -8.402 -8.162 1.00 92.00 85 ALA A O 1
ATOM 654 N N . ILE A 1 86 ? 8.929 -7.624 -10.172 1.00 95.38 86 ILE A N 1
ATOM 655 C CA . ILE A 1 86 ? 10.306 -7.462 -10.651 1.00 95.38 86 ILE A CA 1
ATOM 656 C C . ILE A 1 86 ? 10.803 -6.077 -10.245 1.00 95.38 86 ILE A C 1
ATOM 658 O O . ILE A 1 86 ? 10.299 -5.069 -10.730 1.00 95.38 86 ILE A O 1
ATOM 662 N N . ILE A 1 87 ? 11.821 -6.027 -9.388 1.00 96.38 87 ILE A N 1
ATOM 663 C CA . ILE A 1 87 ? 12.394 -4.767 -8.903 1.00 96.38 87 ILE A CA 1
ATOM 664 C C . ILE A 1 87 ? 13.604 -4.397 -9.759 1.00 96.38 87 ILE A C 1
ATOM 666 O O . ILE A 1 87 ? 14.534 -5.198 -9.913 1.00 96.38 87 ILE A O 1
ATOM 670 N N . ILE A 1 88 ? 13.616 -3.173 -10.283 1.00 97.81 88 ILE A N 1
ATOM 671 C CA . ILE A 1 88 ? 14.738 -2.590 -11.021 1.00 97.81 88 ILE A CA 1
ATOM 672 C C . ILE A 1 88 ? 15.192 -1.284 -10.359 1.00 97.81 88 ILE A C 1
ATOM 674 O O . ILE A 1 88 ? 14.403 -0.610 -9.702 1.00 97.81 88 ILE A O 1
ATOM 678 N N . THR A 1 89 ? 16.474 -0.942 -10.479 1.00 97.56 89 THR A N 1
ATOM 679 C CA . THR A 1 89 ? 17.026 0.292 -9.890 1.00 97.56 89 THR A CA 1
ATOM 680 C C . THR A 1 89 ? 18.348 0.712 -10.535 1.00 97.56 89 THR A C 1
ATOM 682 O O . THR A 1 89 ? 19.114 -0.146 -10.981 1.00 97.56 89 THR A O 1
ATOM 685 N N . GLN A 1 90 ? 18.678 2.008 -10.511 1.00 96.69 90 GLN A N 1
ATOM 686 C CA . GLN A 1 90 ? 20.039 2.491 -10.803 1.00 96.69 90 GLN A CA 1
ATOM 687 C C . GLN A 1 90 ? 21.026 2.218 -9.667 1.00 96.69 90 GLN A C 1
ATOM 689 O O . GLN A 1 90 ? 22.221 2.044 -9.899 1.00 96.69 90 GLN A O 1
ATOM 694 N N . SER A 1 91 ? 20.539 2.177 -8.425 1.00 94.88 91 SER A N 1
ATOM 695 C CA . SER A 1 91 ? 21.374 1.964 -7.248 1.00 94.88 91 SER A CA 1
ATOM 696 C C . SER A 1 91 ? 20.703 1.046 -6.236 1.00 94.88 91 SER A C 1
ATOM 698 O O . SER A 1 91 ? 19.550 1.232 -5.847 1.00 94.88 91 SER A O 1
ATOM 700 N N . VAL A 1 92 ? 21.461 0.080 -5.716 1.00 92.31 92 VAL A N 1
ATOM 701 C CA . VAL A 1 92 ? 20.997 -0.822 -4.646 1.00 92.31 92 VAL A CA 1
ATOM 702 C C . VAL A 1 92 ? 20.608 -0.046 -3.381 1.00 92.31 92 VAL A C 1
ATOM 704 O O . VAL A 1 92 ? 19.762 -0.495 -2.613 1.00 92.31 92 VAL A O 1
ATOM 707 N N . THR A 1 93 ? 21.180 1.143 -3.165 1.00 92.69 93 THR A N 1
ATOM 708 C CA . THR A 1 93 ? 20.832 2.001 -2.022 1.00 92.69 93 THR A CA 1
ATOM 709 C C . THR A 1 93 ? 19.404 2.525 -2.069 1.00 92.69 93 THR A C 1
ATOM 711 O O . THR A 1 93 ? 18.883 2.923 -1.024 1.00 92.69 93 THR A O 1
ATOM 714 N N . ASP A 1 94 ? 18.794 2.538 -3.254 1.00 92.44 94 ASP A N 1
ATOM 715 C CA . ASP A 1 94 ? 17.434 3.028 -3.464 1.00 92.44 94 ASP A CA 1
ATOM 716 C C . ASP A 1 94 ? 16.395 1.947 -3.172 1.00 92.44 94 ASP A C 1
ATOM 718 O O . ASP A 1 94 ? 15.239 2.263 -2.916 1.00 92.44 94 ASP A O 1
ATOM 722 N N . VAL A 1 95 ? 16.823 0.681 -3.108 1.00 91.62 95 VAL A N 1
ATOM 723 C CA . VAL A 1 95 ? 15.966 -0.435 -2.714 1.00 91.62 95 VAL A CA 1
ATOM 724 C C . VAL A 1 95 ? 15.637 -0.309 -1.218 1.00 91.62 95 VAL A C 1
ATOM 726 O O . VAL A 1 95 ? 16.566 -0.333 -0.385 1.00 91.62 95 VAL A O 1
ATOM 729 N N . PRO A 1 96 ? 14.344 -0.199 -0.852 1.00 86.31 96 PRO A N 1
ATOM 730 C CA . PRO A 1 96 ? 13.911 -0.195 0.541 1.00 86.31 96 PRO A CA 1
ATOM 731 C C . PRO A 1 96 ? 14.401 -1.446 1.270 1.00 86.31 96 PRO A C 1
ATOM 733 O O . PRO A 1 96 ? 14.501 -2.523 0.677 1.00 86.31 96 PRO A O 1
ATOM 736 N N . PHE A 1 97 ? 14.746 -1.301 2.552 1.00 85.75 97 PHE A N 1
ATOM 737 C CA . PHE A 1 97 ? 15.392 -2.366 3.325 1.00 85.75 97 PHE A CA 1
ATOM 738 C C . PHE A 1 97 ? 14.588 -3.673 3.305 1.00 85.75 97 PHE A C 1
ATOM 740 O O . PHE A 1 97 ? 15.180 -4.739 3.125 1.00 85.75 97 PHE A O 1
ATOM 747 N N . ASP A 1 98 ? 13.260 -3.570 3.377 1.00 81.62 98 ASP A N 1
ATOM 748 C CA . ASP A 1 98 ? 12.324 -4.693 3.353 1.00 81.62 98 ASP A CA 1
ATOM 749 C C . ASP A 1 98 ? 12.457 -5.562 2.097 1.00 81.62 98 ASP A C 1
ATOM 751 O O . ASP A 1 98 ? 12.254 -6.766 2.179 1.00 81.62 98 ASP A O 1
ATOM 755 N N . TYR A 1 99 ? 12.898 -5.011 0.959 1.00 84.88 99 TYR A N 1
ATOM 756 C CA . TYR A 1 99 ? 13.005 -5.738 -0.314 1.00 84.88 99 TYR A CA 1
ATOM 757 C C . TYR A 1 99 ? 14.437 -6.104 -0.713 1.00 84.88 99 TYR A C 1
ATOM 759 O O . TYR A 1 99 ? 14.635 -6.801 -1.703 1.00 84.88 99 TYR A O 1
ATOM 767 N N . ARG A 1 100 ? 15.467 -5.679 0.031 1.00 82.19 100 ARG A N 1
ATOM 768 C CA . ARG A 1 100 ? 16.879 -5.909 -0.359 1.00 82.19 100 ARG A CA 1
ATOM 769 C C . ARG A 1 100 ? 17.286 -7.377 -0.440 1.00 82.19 100 ARG A C 1
ATOM 771 O O . ARG A 1 100 ? 18.284 -7.700 -1.076 1.00 82.19 100 ARG A O 1
ATOM 778 N N . HIS A 1 101 ? 16.548 -8.249 0.237 1.00 78.81 101 HIS A N 1
ATOM 779 C CA . HIS A 1 101 ? 16.753 -9.693 0.197 1.00 78.81 101 HIS A CA 1
ATOM 780 C C . HIS A 1 101 ? 16.154 -10.345 -1.064 1.00 78.81 101 HIS A C 1
ATOM 782 O O . HIS A 1 101 ? 16.434 -11.511 -1.343 1.00 78.81 101 HIS A O 1
ATOM 788 N N . LEU A 1 102 ? 15.335 -9.606 -1.818 1.00 82.44 102 LEU A N 1
ATOM 789 C CA . LEU A 1 102 ? 14.759 -10.035 -3.084 1.00 82.44 102 LEU A CA 1
ATOM 790 C C . LEU A 1 102 ? 15.742 -9.814 -4.236 1.00 82.44 102 LEU A C 1
ATOM 792 O O . LEU A 1 102 ? 16.723 -9.074 -4.142 1.00 82.44 102 LEU A O 1
ATOM 796 N N . ARG A 1 103 ? 15.472 -10.472 -5.364 1.00 85.88 103 ARG A N 1
ATOM 797 C CA . ARG A 1 103 ? 16.262 -10.290 -6.580 1.00 85.88 103 ARG A CA 1
ATOM 798 C C . ARG A 1 103 ? 15.952 -8.926 -7.196 1.00 85.88 103 ARG A C 1
ATOM 800 O O . ARG A 1 103 ? 14.808 -8.655 -7.541 1.00 85.88 103 ARG A O 1
ATOM 807 N N . VAL A 1 104 ? 16.992 -8.123 -7.401 1.00 92.69 104 VAL A N 1
ATOM 808 C CA . VAL A 1 104 ? 16.904 -6.785 -8.000 1.00 92.69 104 VAL A CA 1
ATOM 809 C C . VAL A 1 104 ? 17.746 -6.728 -9.274 1.00 92.69 104 VAL A C 1
ATOM 811 O O . VAL A 1 104 ? 18.879 -7.216 -9.296 1.00 92.69 104 VAL A O 1
ATOM 814 N N . ILE A 1 105 ? 17.209 -6.132 -10.338 1.00 96.69 105 ILE A N 1
ATOM 815 C CA . ILE A 1 105 ? 17.966 -5.815 -11.554 1.00 96.69 105 ILE A CA 1
ATOM 816 C C . ILE A 1 105 ? 18.571 -4.423 -11.382 1.00 96.69 105 ILE A C 1
ATOM 818 O O . ILE A 1 105 ? 17.860 -3.423 -11.341 1.00 96.69 105 ILE A O 1
ATOM 822 N N . VAL A 1 106 ? 19.896 -4.353 -11.295 1.00 96.88 106 VAL A N 1
ATOM 823 C CA . VAL A 1 106 ? 20.609 -3.075 -11.206 1.00 96.88 106 VAL A CA 1
ATOM 824 C C . VAL A 1 106 ? 21.069 -2.661 -12.597 1.00 96.88 106 VAL A C 1
ATOM 826 O O . VAL A 1 106 ? 21.760 -3.434 -13.267 1.00 96.88 106 VAL A O 1
ATOM 829 N N . TYR A 1 107 ? 20.710 -1.453 -13.028 1.00 97.12 107 TYR A N 1
ATOM 830 C CA . TYR A 1 107 ? 21.140 -0.885 -14.303 1.00 97.12 107 TYR A CA 1
ATOM 831 C C . TYR A 1 107 ? 22.051 0.324 -14.102 1.00 97.12 107 TYR A C 1
ATOM 833 O O . TYR A 1 107 ? 21.929 1.063 -13.137 1.00 97.12 107 TYR A O 1
ATOM 841 N N . ASP A 1 108 ? 22.999 0.516 -15.016 1.00 94.81 108 ASP A N 1
ATOM 842 C CA . ASP A 1 108 ? 23.998 1.580 -14.922 1.00 94.81 108 ASP A CA 1
ATOM 843 C C . ASP A 1 108 ? 24.090 2.307 -16.260 1.00 94.81 108 ASP A C 1
ATOM 845 O O . ASP A 1 108 ? 24.542 1.739 -17.256 1.00 94.81 108 ASP A O 1
ATOM 849 N N . ARG A 1 109 ? 23.666 3.572 -16.265 1.00 94.56 109 ARG A N 1
ATOM 850 C CA . ARG A 1 109 ? 23.597 4.418 -17.462 1.00 94.56 109 ARG A CA 1
ATOM 851 C C . ARG A 1 109 ? 24.971 4.805 -18.012 1.00 94.56 109 ARG A C 1
ATOM 853 O O . ARG A 1 109 ? 25.050 5.260 -19.148 1.00 94.56 109 ARG A O 1
ATOM 860 N N . ALA A 1 110 ? 26.044 4.611 -17.241 1.00 94.19 110 ALA A N 1
ATOM 861 C CA . ALA A 1 110 ? 27.410 4.824 -17.710 1.00 94.19 110 ALA A CA 1
ATOM 862 C C . ALA A 1 110 ? 27.918 3.678 -18.604 1.00 94.19 110 ALA A C 1
ATOM 864 O O . ALA A 1 110 ? 28.930 3.833 -19.290 1.00 94.19 110 ALA A O 1
ATOM 865 N N . LYS A 1 111 ? 27.238 2.522 -18.619 1.00 92.94 111 LYS A N 1
ATOM 866 C CA . LYS A 1 111 ? 27.627 1.381 -19.455 1.00 92.94 111 LYS A CA 1
ATOM 867 C C . LYS A 1 111 ? 27.156 1.552 -20.897 1.00 92.94 111 LYS A C 1
ATOM 869 O O . LYS A 1 111 ? 26.052 2.019 -21.168 1.00 92.94 111 LYS A O 1
ATOM 874 N N . VAL A 1 112 ? 27.982 1.085 -21.831 1.00 93.31 112 VAL A N 1
ATOM 875 C CA . VAL A 1 112 ? 27.605 0.967 -23.247 1.00 93.31 112 VAL A CA 1
ATOM 876 C C . VAL A 1 112 ? 26.409 0.022 -23.371 1.00 93.31 112 VAL A C 1
ATOM 878 O O . VAL A 1 112 ? 26.384 -1.025 -22.727 1.00 93.31 112 VAL A O 1
ATOM 881 N N . ASP A 1 113 ? 25.418 0.392 -24.182 1.00 94.62 113 ASP A N 1
ATOM 882 C CA . ASP A 1 113 ? 24.194 -0.383 -24.428 1.00 94.62 113 ASP A CA 1
ATOM 883 C C . ASP A 1 113 ? 23.375 -0.730 -23.170 1.00 94.62 113 ASP A C 1
ATOM 885 O O . ASP A 1 113 ? 22.628 -1.712 -23.165 1.00 94.62 113 ASP A O 1
ATOM 889 N N . TRP A 1 114 ? 23.484 0.061 -22.097 1.00 96.75 114 TRP A N 1
ATOM 890 C CA . TRP A 1 114 ? 22.782 -0.200 -20.835 1.00 96.75 114 TRP A CA 1
ATOM 891 C C . TRP A 1 114 ? 21.269 -0.400 -21.020 1.00 96.75 114 TRP A C 1
ATOM 893 O O . TRP A 1 114 ? 20.695 -1.283 -20.388 1.00 96.75 114 TRP A O 1
ATOM 903 N N . ALA A 1 115 ? 20.637 0.358 -21.924 1.00 97.19 115 ALA A N 1
ATOM 904 C CA . ALA A 1 115 ? 19.204 0.271 -22.193 1.00 97.19 115 ALA A CA 1
ATOM 905 C C . ALA A 1 115 ? 18.821 -1.102 -22.768 1.00 97.19 115 ALA A C 1
ATOM 907 O O . ALA A 1 115 ? 17.918 -1.762 -22.264 1.00 97.19 115 ALA A O 1
ATOM 908 N N . LYS A 1 116 ? 19.581 -1.591 -23.755 1.00 97.25 116 LYS A N 1
ATOM 909 C CA . LYS A 1 116 ? 19.382 -2.918 -24.359 1.00 97.25 116 LYS A CA 1
ATOM 910 C C . LYS A 1 116 ? 19.676 -4.048 -23.369 1.00 97.25 116 LYS A C 1
ATOM 912 O O . LYS A 1 116 ? 19.013 -5.088 -23.384 1.00 97.25 116 LYS A O 1
ATOM 917 N N . GLN A 1 117 ? 20.676 -3.859 -22.507 1.00 97.56 117 GLN A N 1
ATOM 918 C CA . GLN A 1 117 ? 20.982 -4.803 -21.431 1.00 97.56 117 GLN A CA 1
ATOM 919 C C . GLN A 1 117 ? 19.838 -4.876 -20.415 1.00 97.56 117 GLN A C 1
ATOM 921 O O . GLN A 1 117 ? 19.441 -5.979 -20.038 1.00 97.56 117 GLN A O 1
ATOM 926 N N . LEU A 1 118 ? 19.284 -3.728 -20.016 1.00 98.25 118 LEU A N 1
ATOM 927 C CA . LEU A 1 118 ? 18.142 -3.647 -19.110 1.00 98.25 118 LEU A CA 1
ATOM 928 C C . LEU A 1 118 ? 16.896 -4.288 -19.729 1.00 98.25 118 LEU A C 1
ATOM 930 O O . LEU A 1 118 ? 16.294 -5.150 -19.098 1.00 98.25 118 LEU A O 1
ATOM 934 N N . GLU A 1 119 ? 16.573 -3.962 -20.982 1.00 98.44 119 GLU A N 1
ATOM 935 C CA . GLU A 1 119 ? 15.470 -4.575 -21.732 1.00 98.44 119 GLU A CA 1
ATOM 936 C C . GLU A 1 119 ? 15.582 -6.111 -21.736 1.00 98.44 119 GLU A C 1
ATOM 938 O O . GLU A 1 119 ? 14.644 -6.829 -21.385 1.00 98.44 119 GLU A O 1
ATOM 943 N N . THR A 1 120 ? 16.772 -6.629 -22.059 1.00 98.00 120 THR A N 1
ATOM 944 C CA . THR A 1 120 ? 17.048 -8.073 -22.083 1.00 98.00 120 THR A CA 1
ATOM 945 C C . THR A 1 120 ? 16.919 -8.698 -20.692 1.00 98.00 120 THR A C 1
ATOM 947 O O . THR A 1 120 ? 16.393 -9.806 -20.553 1.00 98.00 120 THR A O 1
ATOM 950 N N . ALA A 1 121 ? 17.400 -8.009 -19.653 1.00 97.62 121 ALA A N 1
ATOM 951 C CA . ALA A 1 121 ? 17.334 -8.477 -18.274 1.00 97.62 121 ALA A CA 1
ATOM 952 C C . ALA A 1 121 ? 15.893 -8.523 -17.749 1.00 97.62 121 ALA A C 1
ATOM 954 O O . ALA A 1 121 ? 15.525 -9.513 -17.111 1.00 97.62 121 ALA A O 1
ATOM 955 N N . ILE A 1 122 ? 15.083 -7.503 -18.052 1.00 98.12 122 ILE A N 1
ATOM 956 C CA . ILE A 1 122 ? 13.652 -7.456 -17.729 1.00 98.12 122 ILE A CA 1
ATOM 957 C C . ILE A 1 122 ? 12.945 -8.615 -18.429 1.00 98.12 122 ILE A C 1
ATOM 959 O O . ILE A 1 122 ? 12.382 -9.468 -17.748 1.00 98.12 122 ILE A O 1
ATOM 963 N N . HIS A 1 123 ? 13.069 -8.724 -19.755 1.00 97.94 123 HIS A N 1
ATOM 964 C CA . HIS A 1 123 ? 12.426 -9.779 -20.544 1.00 97.94 123 HIS A CA 1
ATOM 965 C C . HIS A 1 123 ? 12.773 -11.188 -20.031 1.00 97.94 123 HIS A C 1
ATOM 967 O O . HIS A 1 123 ? 11.893 -12.003 -19.757 1.00 97.94 123 HIS A O 1
ATOM 973 N N . LYS A 1 124 ? 14.063 -11.474 -19.808 1.00 96.81 124 LYS A N 1
ATOM 974 C CA . LYS A 1 124 ? 14.505 -12.772 -19.273 1.00 96.81 124 LYS A CA 1
ATOM 975 C C . LYS A 1 124 ? 13.939 -13.050 -17.879 1.00 96.81 124 LYS A C 1
ATOM 977 O O . LYS A 1 124 ? 13.649 -14.200 -17.555 1.00 96.81 124 LYS A O 1
ATOM 982 N N . THR A 1 125 ? 13.829 -12.021 -17.044 1.00 94.69 125 THR A N 1
ATOM 983 C CA . THR A 1 125 ? 13.294 -12.162 -15.686 1.00 94.69 125 THR A CA 1
ATOM 984 C C . THR A 1 125 ? 11.787 -12.383 -15.715 1.00 94.69 125 THR A C 1
ATOM 986 O O . THR A 1 125 ? 11.323 -13.249 -14.983 1.00 94.69 125 THR A O 1
ATOM 989 N N . ILE A 1 126 ? 11.053 -11.711 -16.610 1.00 94.44 126 ILE A N 1
ATOM 990 C CA . ILE A 1 126 ? 9.629 -11.970 -16.858 1.00 94.44 126 ILE A CA 1
ATOM 991 C C . ILE A 1 126 ? 9.419 -13.436 -17.239 1.00 94.44 126 ILE A C 1
ATOM 993 O O . ILE A 1 126 ? 8.652 -14.124 -16.576 1.00 94.44 126 ILE A O 1
ATOM 997 N N . LEU A 1 127 ? 10.149 -13.955 -18.231 1.00 93.88 127 LEU A N 1
ATOM 998 C CA . LEU A 1 127 ? 10.010 -15.360 -18.636 1.00 9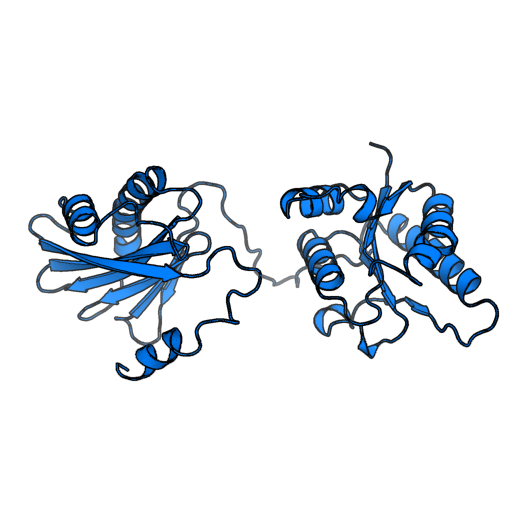3.88 127 LEU A CA 1
ATOM 999 C C . LEU A 1 127 ? 10.319 -16.336 -17.494 1.00 93.88 127 LEU A C 1
ATOM 1001 O O . LEU A 1 127 ? 9.629 -17.339 -17.339 1.00 93.88 127 LEU A O 1
ATOM 1005 N N . ALA A 1 128 ? 11.334 -16.045 -16.675 1.00 90.50 128 ALA A N 1
ATOM 1006 C CA . ALA A 1 128 ? 11.661 -16.869 -15.513 1.00 90.50 128 ALA A CA 1
ATOM 1007 C C . ALA A 1 128 ? 10.558 -16.831 -14.443 1.00 90.50 128 ALA A C 1
ATOM 1009 O O . ALA A 1 128 ? 10.253 -17.859 -13.849 1.00 90.50 128 ALA A O 1
ATOM 1010 N N . VAL A 1 129 ? 9.960 -15.659 -14.219 1.00 87.81 129 VAL A N 1
ATOM 1011 C CA . VAL A 1 129 ? 8.827 -15.459 -13.307 1.00 87.81 129 VAL A CA 1
ATOM 1012 C C . VAL A 1 129 ? 7.589 -16.212 -13.798 1.00 87.81 129 VAL A C 1
ATOM 1014 O O . VAL A 1 129 ? 6.961 -16.913 -13.015 1.00 87.81 129 VAL A O 1
ATOM 1017 N N . LEU A 1 130 ? 7.267 -16.125 -15.090 1.00 88.19 130 LEU A N 1
ATOM 1018 C CA . LEU A 1 130 ? 6.107 -16.800 -15.680 1.00 88.19 130 LEU A CA 1
ATOM 1019 C C . LEU A 1 130 ? 6.268 -18.327 -15.734 1.00 88.19 130 LEU A C 1
ATOM 1021 O O . LEU A 1 130 ? 5.288 -19.053 -15.590 1.00 88.19 130 LEU A O 1
ATOM 1025 N N . ALA A 1 131 ? 7.492 -18.822 -15.944 1.00 85.38 131 ALA A N 1
ATOM 1026 C CA . ALA A 1 131 ? 7.780 -20.256 -15.987 1.00 85.38 131 ALA A CA 1
ATOM 1027 C C . ALA A 1 131 ? 7.783 -20.916 -14.598 1.00 85.38 131 ALA A C 1
ATOM 1029 O O . ALA A 1 131 ? 7.598 -22.127 -14.495 1.00 85.38 131 ALA A O 1
ATOM 1030 N N . ASP A 1 132 ? 8.017 -20.139 -13.541 1.00 72.88 132 ASP A N 1
ATOM 1031 C CA . ASP A 1 132 ? 8.081 -20.621 -12.166 1.00 72.88 132 ASP A CA 1
ATOM 1032 C C . ASP A 1 132 ? 6.817 -20.196 -11.408 1.00 72.88 132 ASP A C 1
ATOM 1034 O O . ASP A 1 132 ? 6.829 -19.261 -10.601 1.00 72.88 132 ASP A O 1
ATOM 1038 N N . SER A 1 133 ? 5.715 -20.914 -11.670 1.00 52.53 133 SER A N 1
ATOM 1039 C CA . SER A 1 133 ? 4.401 -20.698 -11.043 1.00 52.53 133 SER A CA 1
ATOM 1040 C C . SER A 1 133 ? 4.423 -20.766 -9.507 1.00 52.53 133 SER A C 1
ATOM 1042 O O . SER A 1 133 ? 3.452 -20.366 -8.873 1.00 52.53 133 SER A O 1
ATOM 1044 N N . ASP A 1 134 ? 5.524 -21.240 -8.907 1.00 52.44 134 ASP A N 1
ATOM 1045 C CA . ASP A 1 134 ? 5.696 -21.444 -7.467 1.00 52.44 134 ASP A CA 1
ATOM 1046 C C . ASP A 1 134 ? 6.755 -20.545 -6.789 1.00 52.44 134 ASP A C 1
ATOM 1048 O O . ASP A 1 134 ? 6.838 -20.563 -5.548 1.00 52.44 134 ASP A O 1
ATOM 1052 N N . ARG A 1 135 ? 7.595 -19.792 -7.531 1.00 49.91 135 ARG A N 1
ATOM 1053 C CA . ARG A 1 135 ? 8.751 -19.054 -6.952 1.00 49.91 135 ARG A CA 1
ATOM 1054 C C . ARG A 1 135 ? 9.011 -17.645 -7.473 1.00 49.91 135 ARG A C 1
ATOM 1056 O O . ARG A 1 135 ? 10.034 -17.054 -7.110 1.00 49.91 135 ARG A O 1
ATOM 1063 N N . ALA A 1 136 ? 8.130 -17.063 -8.268 1.00 46.25 136 ALA A N 1
ATOM 10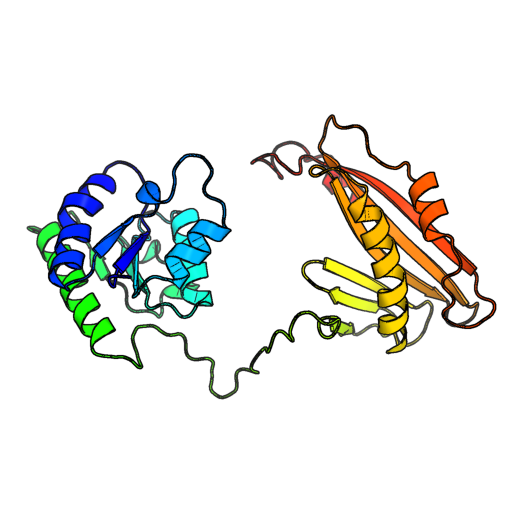64 C CA . ALA A 1 136 ? 8.290 -15.671 -8.655 1.00 46.25 136 ALA A CA 1
ATOM 1065 C C . ALA A 1 136 ? 8.002 -14.714 -7.483 1.00 46.25 136 ALA A C 1
ATOM 1067 O O . ALA A 1 136 ? 6.916 -14.165 -7.363 1.00 46.25 136 ALA A O 1
ATOM 1068 N N . LEU A 1 137 ? 8.986 -14.539 -6.597 1.00 50.75 137 LEU A N 1
ATOM 1069 C CA . LEU A 1 137 ? 9.051 -13.504 -5.553 1.00 50.75 137 LEU A CA 1
ATOM 1070 C C . LEU A 1 137 ? 7.906 -13.495 -4.530 1.00 50.75 137 LEU A C 1
ATOM 1072 O O . LEU A 1 137 ? 7.872 -12.613 -3.677 1.00 50.75 137 LEU A O 1
ATOM 1076 N N . ALA A 1 138 ? 7.033 -14.505 -4.546 1.00 46.53 138 ALA A N 1
ATOM 1077 C CA . ALA A 1 138 ? 6.055 -14.728 -3.500 1.00 46.53 138 ALA A CA 1
ATOM 1078 C C . ALA A 1 138 ? 6.792 -14.883 -2.165 1.00 46.53 138 ALA A C 1
ATOM 1080 O O . ALA A 1 138 ? 7.466 -15.892 -1.917 1.00 46.53 138 ALA A O 1
ATOM 1081 N N . TRP A 1 139 ? 6.665 -13.872 -1.305 1.00 45.25 139 TRP A N 1
ATOM 1082 C CA . TRP A 1 139 ? 6.879 -14.041 0.119 1.00 45.25 139 TRP A CA 1
ATOM 1083 C C . TRP A 1 139 ? 6.028 -15.236 0.544 1.00 45.25 139 TRP A C 1
ATOM 1085 O O . TRP A 1 139 ? 4.799 -15.189 0.504 1.00 45.25 139 TRP A O 1
ATOM 1095 N N . LYS A 1 140 ? 6.680 -16.351 0.876 1.00 48.50 140 LYS A N 1
ATOM 1096 C CA . LYS A 1 140 ? 5.998 -17.452 1.542 1.00 48.50 140 LYS A CA 1
ATOM 1097 C C . LYS A 1 140 ? 6.043 -17.112 3.028 1.00 48.50 140 LYS A C 1
ATOM 1099 O O . LYS A 1 140 ? 7.152 -16.903 3.537 1.00 48.50 140 LYS A O 1
ATOM 1104 N N . PRO A 1 141 ? 4.894 -17.054 3.724 1.00 44.97 141 PRO A N 1
ATOM 1105 C CA . PRO A 1 141 ? 4.904 -16.984 5.175 1.00 44.97 141 PRO A CA 1
ATOM 1106 C C . PRO A 1 141 ? 5.868 -18.054 5.697 1.00 44.97 141 PRO A C 1
ATOM 1108 O O . PRO A 1 141 ? 5.961 -19.144 5.116 1.00 44.97 141 PRO A O 1
ATOM 1111 N N . LYS A 1 142 ? 6.616 -17.770 6.772 1.00 44.72 142 LYS A N 1
ATOM 1112 C CA . LYS A 1 142 ? 7.342 -18.845 7.469 1.00 44.72 142 LYS A CA 1
ATOM 1113 C C . LYS A 1 142 ? 6.356 -20.001 7.693 1.00 44.72 142 LYS A C 1
ATOM 1115 O O . LYS A 1 142 ? 5.183 -19.745 7.936 1.00 44.72 142 LYS A O 1
ATOM 1120 N N . LYS A 1 143 ? 6.809 -21.259 7.633 1.00 44.91 143 LYS A N 1
ATOM 1121 C CA . LYS A 1 143 ? 5.943 -22.430 7.910 1.00 44.91 143 LYS A CA 1
ATOM 1122 C C . LYS A 1 143 ? 5.198 -22.326 9.252 1.00 44.91 143 LYS A C 1
ATOM 1124 O O . LYS A 1 143 ? 4.160 -22.955 9.412 1.00 44.91 143 LYS A O 1
ATOM 1129 N N . ASP A 1 144 ? 5.717 -21.492 10.149 1.00 45.66 144 ASP A N 1
ATOM 1130 C CA . ASP A 1 144 ? 5.206 -21.232 11.492 1.00 45.66 144 ASP A CA 1
ATOM 1131 C C . ASP A 1 144 ? 4.658 -19.797 11.637 1.00 45.66 144 ASP A C 1
ATOM 1133 O O . ASP A 1 144 ? 4.396 -19.332 12.745 1.00 45.66 144 ASP A O 1
ATOM 1137 N N . ALA A 1 145 ? 4.529 -19.052 10.533 1.00 41.59 145 ALA A N 1
ATOM 1138 C CA . ALA A 1 145 ? 3.808 -17.791 10.535 1.00 41.59 145 ALA A CA 1
ATOM 1139 C C . ALA A 1 145 ? 2.353 -18.118 10.853 1.00 41.59 145 ALA A C 1
ATOM 1141 O O . ALA A 1 145 ? 1.687 -18.823 10.096 1.00 41.59 145 ALA A O 1
ATOM 1142 N N . VAL A 1 146 ? 1.890 -17.631 12.002 1.00 45.91 146 VAL A N 1
ATOM 1143 C CA . VAL A 1 146 ? 0.482 -17.686 12.373 1.00 45.91 146 VAL A CA 1
ATOM 1144 C C . VAL A 1 146 ? -0.293 -17.060 11.220 1.00 45.91 146 VAL A C 1
ATOM 1146 O O . VAL A 1 146 ? -0.105 -15.883 10.914 1.00 45.91 146 VAL A O 1
ATOM 1149 N N . GLU A 1 147 ? -1.091 -17.872 10.531 1.00 38.66 147 GLU A N 1
ATOM 1150 C CA . GLU A 1 147 ? -1.963 -17.416 9.458 1.00 38.66 147 GLU A CA 1
ATOM 1151 C C . GLU A 1 147 ? -2.924 -16.396 10.075 1.00 38.66 147 GLU A C 1
ATOM 1153 O O . GLU A 1 147 ? -3.847 -16.754 10.809 1.00 38.66 147 GLU A O 1
ATOM 1158 N N . TYR A 1 148 ? -2.664 -15.107 9.856 1.00 39.91 148 TYR A N 1
ATOM 1159 C CA . TYR A 1 148 ? -3.603 -14.071 10.249 1.00 39.91 148 TYR A CA 1
ATOM 1160 C C . TYR A 1 148 ? -4.784 -14.174 9.291 1.00 39.91 148 TYR A C 1
ATOM 1162 O O . TYR A 1 148 ? -4.716 -13.689 8.166 1.00 39.91 148 TYR A O 1
ATOM 1170 N N . LYS A 1 149 ? -5.838 -14.867 9.722 1.00 32.62 149 LYS A N 1
ATOM 1171 C CA . LYS A 1 149 ? -7.140 -14.855 9.062 1.00 32.62 149 LYS A CA 1
ATOM 1172 C C . LYS A 1 149 ? -7.866 -13.596 9.529 1.00 32.62 149 LYS A C 1
ATOM 1174 O O . LYS A 1 149 ? -8.291 -13.574 10.684 1.00 32.62 149 LYS A O 1
ATOM 1179 N N . PRO A 1 150 ? -8.010 -12.551 8.695 1.00 35.47 150 PRO A N 1
ATOM 1180 C CA . PRO A 1 150 ? -8.994 -11.530 8.984 1.00 35.47 150 PRO A CA 1
ATOM 1181 C C . PRO A 1 150 ? -10.344 -12.221 8.822 1.00 35.47 150 PRO A C 1
ATOM 1183 O O . PRO A 1 150 ? -10.713 -12.654 7.731 1.00 35.47 150 PRO A O 1
ATOM 1186 N N . THR A 1 151 ? -11.024 -12.443 9.933 1.00 36.94 151 THR A N 1
ATOM 1187 C CA . THR A 1 151 ? -12.363 -13.003 9.938 1.00 36.94 151 THR A CA 1
ATOM 1188 C C . THR A 1 151 ? -13.317 -12.001 9.289 1.00 36.94 151 THR A C 1
ATOM 1190 O O . THR A 1 151 ? -13.362 -10.830 9.663 1.00 36.94 151 THR A O 1
ATOM 1193 N N . ASN A 1 152 ? -14.002 -12.471 8.244 1.00 35.12 152 ASN A N 1
ATOM 1194 C CA . ASN A 1 152 ? -15.016 -11.761 7.465 1.00 35.12 152 ASN A CA 1
ATOM 1195 C C . ASN A 1 152 ? -15.997 -10.980 8.349 1.00 35.12 152 ASN A C 1
ATOM 1197 O O . ASN A 1 152 ? -16.517 -11.580 9.288 1.00 35.12 152 ASN A O 1
ATOM 1201 N N . ASP A 1 153 ? -16.276 -9.722 7.965 1.00 41.84 153 ASP A N 1
ATOM 1202 C CA . ASP A 1 153 ? -17.521 -8.902 8.018 1.00 41.84 153 ASP A CA 1
ATOM 1203 C C . ASP A 1 153 ? -18.645 -9.237 9.020 1.00 41.84 153 ASP A C 1
ATOM 1205 O O . ASP A 1 153 ? -19.814 -8.893 8.868 1.00 41.84 153 ASP A O 1
ATOM 1209 N N . SER A 1 154 ? -18.261 -9.841 10.120 1.00 44.75 154 SER A N 1
ATOM 1210 C CA . SER A 1 154 ? -18.987 -10.015 11.356 1.00 44.75 154 SER A CA 1
ATOM 1211 C C . SER A 1 154 ? -18.039 -9.531 12.450 1.00 44.75 154 SER A C 1
ATOM 1213 O O . SER A 1 154 ? -16.825 -9.465 12.248 1.00 44.75 154 SER A O 1
ATOM 1215 N N . LEU A 1 155 ? -18.566 -9.148 13.608 1.00 52.41 155 LEU A N 1
ATOM 1216 C CA . LEU A 1 155 ? -17.846 -8.556 14.750 1.00 52.41 155 LEU A CA 1
ATOM 1217 C C . LEU A 1 155 ? -16.768 -9.487 15.393 1.00 52.41 155 LEU A C 1
ATOM 1219 O O . LEU A 1 155 ? -16.369 -9.334 16.548 1.00 52.41 155 LEU A O 1
ATOM 1223 N N . GLU A 1 156 ? -16.236 -10.457 14.643 1.00 53.53 156 GLU A N 1
ATOM 1224 C CA . GLU A 1 156 ? -15.086 -11.312 14.955 1.00 53.53 156 GLU A CA 1
ATOM 1225 C C . GLU A 1 156 ? -13.736 -10.556 14.959 1.00 53.53 156 GLU A C 1
ATOM 1227 O O . GLU A 1 156 ? -12.734 -11.113 15.403 1.00 53.53 156 GLU A O 1
ATOM 1232 N N . GLY A 1 157 ? -13.694 -9.286 14.534 1.00 61.91 157 GLY A N 1
ATOM 1233 C CA . GLY A 1 157 ? -12.476 -8.462 14.450 1.00 61.91 157 GLY A CA 1
ATOM 1234 C C . GLY A 1 157 ? -12.090 -7.667 15.707 1.00 61.91 157 GLY A C 1
ATOM 1235 O O . GLY A 1 157 ? -11.087 -6.951 15.677 1.00 61.91 157 GLY A O 1
ATOM 1236 N N . ILE A 1 158 ? -12.866 -7.750 16.795 1.00 74.62 158 ILE A N 1
ATOM 1237 C CA . ILE A 1 158 ? -12.532 -7.087 18.065 1.00 74.62 158 ILE A CA 1
ATOM 1238 C C . ILE A 1 158 ? -11.387 -7.851 18.739 1.00 74.62 158 ILE A C 1
ATOM 1240 O O . ILE A 1 158 ? -11.573 -8.967 19.225 1.00 74.62 158 ILE A O 1
ATOM 1244 N N . VAL A 1 159 ? -10.205 -7.237 18.798 1.00 78.31 159 VAL A N 1
ATOM 1245 C CA . VAL A 1 159 ? -9.030 -7.787 19.485 1.00 78.31 159 VAL A CA 1
ATOM 1246 C C . VAL A 1 159 ? -8.735 -6.949 20.718 1.00 78.31 159 VAL A C 1
ATOM 1248 O O . VAL A 1 159 ? -8.377 -5.781 20.593 1.00 78.31 159 VAL A O 1
ATOM 1251 N N . ILE A 1 160 ? -8.847 -7.549 21.903 1.00 82.19 160 ILE A N 1
ATOM 1252 C CA . ILE A 1 160 ? -8.403 -6.922 23.152 1.00 82.19 160 ILE A CA 1
ATOM 1253 C C . ILE A 1 160 ? -6.969 -7.367 23.437 1.00 82.19 160 ILE A C 1
ATOM 1255 O O . ILE A 1 160 ? -6.690 -8.553 23.608 1.00 82.19 160 ILE A O 1
ATOM 1259 N N . SER A 1 161 ? -6.067 -6.396 23.497 1.00 81.12 161 SER A N 1
ATOM 1260 C CA . SER A 1 161 ? -4.669 -6.570 23.875 1.00 81.12 161 SER A CA 1
ATOM 1261 C C . SER A 1 161 ? -4.475 -6.100 25.310 1.00 81.12 161 SER A C 1
ATOM 1263 O O . SER A 1 161 ? -4.587 -4.908 25.600 1.00 81.12 161 SER A O 1
ATOM 1265 N N . TYR A 1 162 ? -4.183 -7.038 26.204 1.00 80.69 162 TYR A N 1
ATOM 1266 C CA . TYR A 1 162 ? -3.941 -6.764 27.618 1.00 80.69 162 TYR A CA 1
ATOM 1267 C C . TYR A 1 162 ? -2.539 -6.217 27.857 1.00 80.69 162 TYR A C 1
ATOM 1269 O O . TYR A 1 162 ? -1.572 -6.665 27.234 1.00 80.69 162 TYR A O 1
ATOM 1277 N N . THR A 1 163 ? -2.426 -5.260 28.774 1.00 80.75 163 THR A N 1
ATOM 1278 C CA . THR A 1 163 ? -1.128 -4.763 29.233 1.00 80.75 163 THR A CA 1
ATOM 1279 C C . THR A 1 163 ? -0.670 -5.521 30.490 1.00 80.75 163 THR A C 1
ATOM 1281 O O . THR A 1 163 ? -1.448 -6.287 31.061 1.00 80.75 163 THR A O 1
ATOM 1284 N N . PRO A 1 164 ? 0.584 -5.337 30.950 1.00 85.81 164 PRO A N 1
ATOM 1285 C CA . PRO A 1 164 ? 1.016 -5.854 32.249 1.00 85.81 164 PRO A CA 1
ATOM 1286 C C . PRO A 1 164 ? 0.221 -5.291 33.437 1.00 85.81 164 PRO A C 1
ATOM 1288 O O . PRO A 1 164 ? 0.182 -5.935 34.483 1.00 85.81 164 PRO A O 1
ATOM 1291 N N . ASP A 1 165 ? -0.389 -4.108 33.290 1.00 82.50 165 ASP A N 1
ATOM 1292 C CA . ASP A 1 165 ? -1.384 -3.617 34.240 1.00 82.50 165 ASP A CA 1
ATOM 1293 C C . ASP A 1 165 ? -2.751 -4.226 33.879 1.00 82.50 165 ASP A C 1
ATOM 1295 O O . ASP A 1 165 ? -3.293 -3.914 32.814 1.00 82.50 165 ASP A O 1
ATOM 1299 N N . PRO A 1 166 ? -3.336 -5.076 34.741 1.00 83.31 166 PRO A N 1
ATOM 1300 C CA . PRO A 1 166 ? -4.620 -5.725 34.465 1.00 83.31 166 PRO A CA 1
ATOM 1301 C C . PRO A 1 166 ? -5.767 -4.729 34.250 1.00 83.31 166 PRO A C 1
ATOM 1303 O O . PRO A 1 166 ? -6.747 -5.041 33.567 1.00 83.31 166 PRO A O 1
ATOM 1306 N N . SER A 1 167 ? -5.618 -3.514 34.782 1.00 86.62 167 SER A N 1
ATOM 1307 C CA . SER A 1 167 ? -6.612 -2.450 34.688 1.00 86.62 167 SER A CA 1
ATOM 1308 C C . SER A 1 167 ? -6.579 -1.734 33.340 1.00 86.62 167 SER A C 1
ATOM 1310 O O . SER A 1 167 ? -7.413 -0.864 33.102 1.00 86.62 167 SER A O 1
ATOM 1312 N N . LEU A 1 168 ? -5.621 -2.049 32.464 1.00 86.12 168 LEU A N 1
ATOM 1313 C CA . LEU A 1 168 ? -5.423 -1.377 31.186 1.00 86.12 168 LEU A CA 1
ATOM 1314 C C . LEU A 1 168 ? -5.347 -2.395 30.046 1.00 86.12 168 LEU A C 1
ATOM 1316 O O . LEU A 1 168 ? -4.563 -3.348 30.066 1.00 86.12 168 LEU A O 1
ATOM 1320 N N . ALA A 1 169 ? -6.130 -2.142 29.004 1.00 87.31 169 ALA A N 1
ATOM 1321 C CA . ALA A 1 169 ? -6.075 -2.883 27.754 1.00 87.31 169 ALA A CA 1
ATOM 1322 C C . ALA A 1 169 ? -6.369 -1.960 26.568 1.00 87.31 169 ALA A C 1
ATOM 1324 O O . ALA A 1 169 ? -6.904 -0.862 26.722 1.00 87.31 169 ALA A O 1
ATOM 1325 N N . THR A 1 170 ? -6.047 -2.425 25.368 1.00 88.06 170 THR A N 1
ATOM 1326 C CA . THR A 1 170 ? -6.424 -1.748 24.127 1.00 88.06 170 THR A CA 1
ATOM 1327 C C . THR A 1 170 ? -7.340 -2.652 23.330 1.00 88.06 170 THR A C 1
ATOM 1329 O O . THR A 1 170 ? -6.976 -3.785 23.021 1.00 88.06 170 THR A O 1
ATOM 1332 N N . LEU A 1 171 ? -8.512 -2.146 22.969 1.00 88.88 171 LEU A N 1
ATOM 1333 C CA . LEU A 1 171 ? -9.416 -2.785 22.029 1.00 88.88 171 LEU A CA 1
ATOM 1334 C C . LEU A 1 171 ? -9.108 -2.255 20.632 1.00 88.88 171 LEU A C 1
ATOM 1336 O O . LEU A 1 171 ? -9.157 -1.053 20.386 1.00 88.88 171 LEU A O 1
ATOM 1340 N N . ARG A 1 172 ? -8.768 -3.156 19.716 1.00 83.56 172 ARG A N 1
ATOM 1341 C CA . ARG A 1 172 ? -8.637 -2.859 18.293 1.00 83.56 172 ARG A CA 1
ATOM 1342 C C . ARG A 1 172 ? -9.862 -3.382 17.568 1.00 83.56 172 ARG A C 1
ATOM 1344 O O . ARG A 1 172 ? -10.167 -4.570 17.662 1.00 83.56 172 ARG A O 1
ATOM 1351 N N . TYR A 1 173 ? -10.514 -2.509 16.817 1.00 77.12 173 TYR A N 1
ATOM 1352 C CA . TYR A 1 173 ? -11.589 -2.881 15.913 1.00 77.12 173 TYR A CA 1
ATOM 1353 C C . TYR A 1 173 ? -11.471 -2.051 14.637 1.00 77.12 173 TYR A C 1
ATOM 1355 O O . TYR A 1 173 ? -11.329 -0.829 14.693 1.00 77.12 173 TYR A O 1
ATOM 1363 N N . ARG A 1 174 ? -11.465 -2.724 13.478 1.00 71.75 174 ARG A N 1
ATOM 1364 C CA . ARG A 1 174 ? -11.117 -2.111 12.183 1.00 71.75 174 ARG A CA 1
ATOM 1365 C C . ARG A 1 174 ? -9.768 -1.368 12.287 1.00 71.75 174 ARG A C 1
ATOM 1367 O O . ARG A 1 174 ? -8.787 -1.961 12.739 1.00 71.75 174 ARG A O 1
ATOM 1374 N N . ASN A 1 175 ? -9.726 -0.089 11.911 1.00 69.00 175 ASN A N 1
ATOM 1375 C CA . ASN A 1 175 ? -8.543 0.776 11.994 1.00 69.00 175 ASN A CA 1
ATOM 1376 C C . ASN A 1 175 ? -8.545 1.691 13.233 1.00 69.00 175 ASN A C 1
ATOM 1378 O O . ASN A 1 175 ? -7.788 2.658 13.277 1.00 69.00 175 ASN A O 1
ATOM 1382 N N . GLN A 1 176 ? -9.379 1.406 14.237 1.00 75.25 176 GLN A N 1
ATOM 1383 C CA . GLN A 1 176 ? -9.453 2.188 15.469 1.00 75.25 176 GLN A CA 1
ATOM 1384 C C . GLN A 1 176 ? -8.844 1.431 16.652 1.00 75.25 176 GLN A C 1
ATOM 1386 O O . GLN A 1 176 ? -8.947 0.205 16.769 1.00 75.25 176 GLN A O 1
ATOM 1391 N N . PHE A 1 177 ? -8.220 2.198 17.544 1.00 84.56 177 PHE A N 1
ATOM 1392 C CA . PHE A 1 177 ? -7.737 1.737 18.837 1.00 84.56 177 PHE A CA 1
ATOM 1393 C C . PHE A 1 177 ? -8.486 2.486 19.931 1.00 84.56 177 PHE A C 1
ATOM 1395 O O . PHE A 1 177 ? -8.482 3.716 19.961 1.00 84.56 177 PHE A O 1
ATOM 1402 N N . ILE A 1 178 ? -9.109 1.728 20.826 1.00 90.12 178 ILE A N 1
ATOM 1403 C CA . ILE A 1 178 ? -9.880 2.235 21.952 1.00 90.12 178 ILE A CA 1
ATOM 1404 C C . ILE A 1 178 ? -9.189 1.797 23.238 1.00 90.12 178 ILE A C 1
ATOM 1406 O O . ILE A 1 178 ? -8.885 0.618 23.432 1.00 90.12 178 ILE A O 1
ATOM 1410 N N . HIS A 1 179 ? -8.945 2.746 24.135 1.00 91.62 179 HIS A N 1
ATOM 1411 C CA . HIS A 1 179 ? -8.396 2.446 25.450 1.00 91.62 179 HIS A CA 1
ATOM 1412 C C . HIS A 1 179 ? -9.485 1.872 26.356 1.00 91.62 179 HIS A C 1
ATOM 1414 O O . HIS A 1 179 ? -10.504 2.518 26.595 1.00 91.62 179 HIS A O 1
ATOM 1420 N N . LEU A 1 180 ? -9.254 0.678 26.891 1.00 89.81 180 LEU A N 1
ATOM 1421 C CA . LEU A 1 180 ? -10.085 0.079 27.926 1.00 89.81 180 LEU A CA 1
ATOM 1422 C C . LEU A 1 180 ? -9.404 0.261 29.277 1.00 89.81 180 LEU A C 1
ATOM 1424 O O . LEU A 1 180 ? -8.223 -0.060 29.437 1.00 89.81 180 LEU A O 1
ATOM 1428 N N . CYS A 1 181 ? -10.146 0.780 30.248 1.00 89.31 181 CYS A N 1
ATOM 1429 C CA . CYS A 1 181 ? -9.618 1.035 31.579 1.00 89.31 181 CYS A CA 1
ATOM 1430 C C . CYS A 1 181 ? -10.581 0.562 32.669 1.00 89.31 181 CYS A C 1
ATOM 1432 O O . CYS A 1 181 ? -11.738 0.969 32.697 1.00 89.31 181 CYS A O 1
ATOM 1434 N N . ALA A 1 182 ? -10.078 -0.223 33.610 1.00 85.38 182 ALA A N 1
ATOM 1435 C CA . ALA A 1 182 ? -10.757 -0.581 34.843 1.00 85.38 182 ALA A CA 1
ATOM 1436 C C . ALA A 1 182 ? -10.351 0.357 35.977 1.00 85.38 182 ALA A C 1
ATOM 1438 O O . ALA A 1 182 ? -9.223 0.848 36.027 1.00 85.38 182 ALA A O 1
ATOM 1439 N N . ARG A 1 183 ? -11.239 0.561 36.950 1.00 83.50 183 ARG A N 1
ATOM 1440 C CA . ARG A 1 183 ? -10.865 1.137 38.245 1.00 83.50 183 ARG A CA 1
ATOM 1441 C C . ARG A 1 183 ? -9.907 0.223 39.007 1.00 83.50 183 ARG A C 1
ATOM 1443 O O . ARG A 1 183 ? -8.967 0.709 39.633 1.00 83.50 183 ARG A O 1
ATOM 1450 N N . SER A 1 184 ? -10.205 -1.071 39.038 1.00 78.12 184 SER A N 1
ATOM 1451 C CA . SER A 1 184 ? -9.351 -2.092 39.634 1.00 78.12 184 SER A CA 1
ATOM 1452 C C . SER A 1 184 ? -9.641 -3.459 39.030 1.00 78.12 184 SER A C 1
ATOM 1454 O O . SER A 1 184 ? -10.787 -3.750 38.704 1.00 78.12 184 SER A O 1
ATOM 1456 N N . GLY A 1 185 ? -8.617 -4.307 38.954 1.00 76.50 185 GLY A N 1
ATOM 1457 C CA . GLY A 1 185 ? -8.755 -5.674 38.454 1.00 76.50 185 GLY A CA 1
ATOM 1458 C C . GLY A 1 185 ? -8.714 -5.758 36.932 1.00 76.50 185 GLY A C 1
ATOM 1459 O O . GLY A 1 185 ? -8.279 -4.824 36.266 1.00 76.50 185 GLY A O 1
ATOM 1460 N N . ASP A 1 186 ? -9.131 -6.907 36.406 1.00 77.44 186 ASP A N 1
ATOM 1461 C CA . ASP A 1 186 ? -8.966 -7.243 34.995 1.00 77.44 186 ASP A CA 1
ATOM 1462 C C . ASP A 1 186 ? -10.062 -6.631 34.113 1.00 77.44 186 ASP A C 1
ATOM 1464 O O . ASP A 1 186 ? -11.260 -6.734 34.398 1.00 77.44 186 ASP A O 1
ATOM 1468 N N . VAL A 1 187 ? -9.656 -6.101 32.960 1.00 75.62 187 VAL A N 1
ATOM 1469 C CA . VAL A 1 187 ? -10.565 -5.862 31.831 1.00 75.62 187 VAL A CA 1
ATOM 1470 C C . VAL A 1 187 ? -11.110 -7.220 31.344 1.00 75.62 187 VAL A C 1
ATOM 1472 O O . VAL A 1 187 ? -10.420 -8.001 30.694 1.00 75.62 187 VAL A O 1
ATOM 1475 N N . HIS A 1 188 ? -12.359 -7.559 31.665 1.00 71.31 188 HIS A N 1
ATOM 1476 C CA . HIS A 1 188 ? -12.911 -8.885 31.353 1.00 71.31 188 HIS A CA 1
ATOM 1477 C C . HIS A 1 188 ? -13.623 -8.959 29.990 1.00 71.31 188 HIS A C 1
ATOM 1479 O O . HIS A 1 188 ? -13.959 -7.950 29.377 1.00 71.31 188 HIS A O 1
ATOM 1485 N N . ALA A 1 189 ? -13.921 -10.176 29.521 1.00 64.19 189 ALA A N 1
ATOM 1486 C CA . ALA A 1 189 ? -14.522 -10.429 28.202 1.00 64.19 189 ALA A CA 1
ATOM 1487 C C . ALA A 1 189 ? -15.882 -9.736 27.951 1.00 64.19 189 ALA A C 1
ATOM 1489 O O . ALA A 1 189 ? -16.288 -9.596 26.801 1.00 64.19 189 ALA A O 1
ATOM 1490 N N . GLY A 1 190 ? -16.555 -9.252 29.003 1.00 71.38 190 GLY A N 1
ATOM 1491 C CA . GLY A 1 190 ? -17.783 -8.457 28.881 1.00 71.38 190 GLY A CA 1
ATOM 1492 C C . GLY A 1 190 ? -17.570 -7.135 28.135 1.00 71.38 190 GLY A C 1
ATOM 1493 O O . GLY A 1 190 ? -18.518 -6.616 27.556 1.00 71.38 190 GLY A O 1
ATOM 1494 N N . PHE A 1 191 ? -16.319 -6.639 28.058 1.00 76.81 191 PHE A N 1
ATOM 1495 C CA . PHE A 1 191 ? -15.971 -5.402 27.331 1.00 76.81 191 PHE A CA 1
ATOM 1496 C C . PHE A 1 191 ? -16.291 -5.481 25.868 1.00 76.81 191 PHE A C 1
ATOM 1498 O O . PHE A 1 191 ? -16.612 -4.463 25.266 1.00 76.81 191 PHE A O 1
ATOM 1505 N N . LYS A 1 192 ? -16.245 -6.690 25.320 1.00 75.62 192 LYS A N 1
ATOM 1506 C CA . LYS A 1 192 ? -16.618 -6.919 23.943 1.00 75.62 192 LYS A CA 1
ATOM 1507 C C . LYS A 1 192 ? -18.098 -6.603 23.712 1.00 75.62 192 LYS A C 1
ATOM 1509 O O . LYS A 1 192 ? -18.389 -5.787 22.852 1.00 75.62 192 LYS A O 1
ATOM 1514 N N . GLN A 1 193 ? -18.994 -7.185 24.508 1.00 76.00 193 GLN A N 1
ATOM 1515 C CA . GLN A 1 193 ? -20.441 -7.023 24.328 1.00 76.00 193 GLN A CA 1
ATOM 1516 C C . GLN A 1 193 ? -20.880 -5.565 24.508 1.00 76.00 193 GLN A C 1
ATOM 1518 O O . GLN A 1 193 ? -21.621 -5.023 23.703 1.00 76.00 193 GLN A O 1
ATOM 1523 N N . PHE A 1 194 ? -20.372 -4.899 25.537 1.00 79.62 194 PHE A N 1
ATOM 1524 C CA . PHE A 1 194 ? -20.670 -3.486 25.749 1.00 79.62 194 PHE A CA 1
ATOM 1525 C C . PHE A 1 194 ? -20.081 -2.581 24.670 1.00 79.62 194 PHE A C 1
ATOM 1527 O O . PHE A 1 194 ? -20.715 -1.616 24.262 1.00 79.62 194 PHE A O 1
ATOM 1534 N N . PHE A 1 195 ? -18.858 -2.866 24.212 1.00 84.06 195 PHE A N 1
ATOM 1535 C CA . PHE A 1 195 ? -18.290 -2.125 23.094 1.00 84.06 195 PHE A CA 1
ATOM 1536 C C . PHE A 1 195 ? -19.162 -2.277 21.848 1.00 84.06 195 PHE A C 1
ATOM 1538 O O . PHE A 1 195 ? -19.341 -1.293 21.147 1.00 84.06 195 PHE A O 1
ATOM 1545 N N . GLU A 1 196 ? -19.713 -3.465 21.587 1.00 80.12 196 GLU A N 1
ATOM 1546 C CA . GLU A 1 196 ? -20.640 -3.689 20.471 1.00 80.12 196 GLU A CA 1
ATOM 1547 C C . GLU A 1 196 ? -21.875 -2.780 20.584 1.00 80.12 196 GLU A C 1
ATOM 1549 O O . GLU A 1 196 ? -22.188 -2.090 19.618 1.00 80.12 196 GLU A O 1
ATOM 1554 N N . GLU A 1 197 ? -22.493 -2.687 21.766 1.00 81.44 197 GLU A N 1
ATOM 1555 C 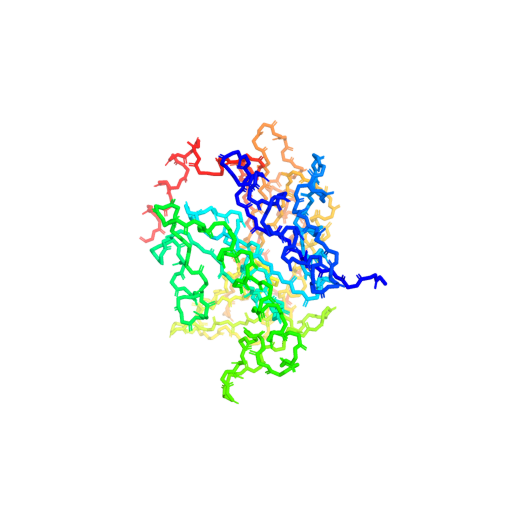CA . GLU A 1 197 ? -23.638 -1.794 22.017 1.00 81.44 197 GLU A CA 1
ATOM 1556 C C . GLU A 1 197 ? -23.283 -0.316 21.785 1.00 81.44 197 GLU A C 1
ATOM 1558 O O . GLU A 1 197 ? -23.943 0.374 21.011 1.00 81.44 197 GLU A O 1
ATOM 1563 N N . VAL A 1 198 ? -22.197 0.170 22.397 1.00 85.88 198 VAL A N 1
ATOM 1564 C CA . VAL A 1 198 ? -21.758 1.567 22.227 1.00 85.88 198 VAL A CA 1
ATOM 1565 C C . VAL A 1 198 ? -21.387 1.853 20.772 1.00 85.88 198 VAL A C 1
ATOM 1567 O O . VAL A 1 198 ? -21.647 2.938 20.256 1.00 85.88 198 VAL A O 1
ATOM 1570 N N . TYR A 1 199 ? -20.755 0.896 20.096 1.00 85.56 199 TYR A N 1
ATOM 1571 C CA . TYR A 1 199 ? -20.297 1.074 18.727 1.00 85.56 199 TYR A CA 1
ATOM 1572 C C . TYR A 1 199 ? -21.462 1.223 17.745 1.00 85.56 199 TYR A C 1
ATOM 1574 O O . TYR A 1 199 ? -21.376 2.058 16.849 1.00 85.56 199 TYR A O 1
ATOM 1582 N N . GLU A 1 200 ? -22.554 0.472 17.908 1.00 83.31 200 GLU A N 1
ATOM 1583 C CA . GLU A 1 200 ? -23.743 0.610 17.054 1.00 83.31 200 GLU A CA 1
ATOM 1584 C C . GLU A 1 200 ? -24.327 2.028 17.106 1.00 83.31 200 GLU A C 1
ATOM 1586 O O . GLU A 1 200 ? -24.610 2.618 16.058 1.00 83.31 200 GLU A O 1
ATOM 1591 N N . ASP A 1 201 ? -24.411 2.618 18.296 1.00 86.88 201 ASP A N 1
ATOM 1592 C CA . ASP A 1 201 ? -24.900 3.988 18.461 1.00 86.88 201 ASP A CA 1
ATOM 1593 C C . ASP A 1 201 ? -23.921 5.026 17.906 1.00 86.88 201 ASP A C 1
ATOM 1595 O O . ASP A 1 201 ? -24.333 5.986 17.247 1.00 86.88 201 ASP A O 1
ATOM 1599 N N . VAL A 1 202 ? -22.612 4.817 18.094 1.00 88.62 202 VAL A N 1
ATOM 1600 C CA . VAL A 1 202 ? -21.585 5.668 17.475 1.00 88.62 202 VAL A CA 1
ATOM 1601 C C . VAL A 1 202 ? -21.684 5.616 15.951 1.00 88.62 202 VAL A C 1
ATOM 1603 O O . VAL A 1 202 ? -21.638 6.669 15.318 1.00 88.62 202 VAL A O 1
ATOM 1606 N N . GLN A 1 203 ? -21.908 4.444 15.347 1.00 84.56 203 GLN A N 1
ATOM 1607 C CA . GLN A 1 203 ? -22.123 4.340 13.900 1.00 84.56 203 GLN A CA 1
ATOM 1608 C C . GLN A 1 203 ? -23.421 5.025 13.455 1.00 84.56 203 GLN A C 1
ATOM 1610 O O . GLN A 1 203 ? -23.460 5.627 12.381 1.00 84.56 203 GLN A O 1
ATOM 1615 N N . ALA A 1 204 ? -24.484 4.965 14.260 1.00 87.00 204 ALA A N 1
ATOM 1616 C CA . ALA A 1 204 ? -25.734 5.662 13.967 1.00 87.00 204 ALA A CA 1
ATOM 1617 C C . ALA A 1 204 ? -25.580 7.194 14.016 1.00 87.00 204 ALA A C 1
ATOM 1619 O O . ALA A 1 204 ? -26.281 7.909 13.291 1.00 87.00 204 ALA A O 1
ATOM 1620 N N . LEU A 1 205 ? -24.670 7.706 14.850 1.00 89.81 205 LEU A N 1
ATOM 1621 C CA . LEU A 1 205 ? -24.268 9.113 14.857 1.00 89.81 205 LEU A CA 1
ATOM 1622 C C . LEU A 1 205 ? -23.344 9.451 13.688 1.00 89.81 205 LEU A C 1
ATOM 1624 O O . LEU A 1 205 ? -23.549 10.470 13.034 1.00 89.81 205 LEU A O 1
ATOM 1628 N N . GLU A 1 206 ? -22.379 8.587 13.381 1.00 86.31 206 GLU A N 1
ATOM 1629 C CA . GLU A 1 206 ? -21.446 8.769 12.267 1.00 86.31 206 GLU A CA 1
ATOM 1630 C C . GLU A 1 206 ? -22.186 8.815 10.920 1.00 86.31 206 GLU A C 1
ATOM 1632 O O . GLU A 1 206 ? -21.873 9.629 10.062 1.00 86.31 206 GLU A O 1
ATOM 1637 N N . ALA A 1 207 ? -23.271 8.053 10.759 1.00 87.31 207 ALA A N 1
ATOM 1638 C CA . ALA A 1 207 ? -24.126 8.122 9.571 1.00 87.31 207 ALA A CA 1
ATOM 1639 C C . ALA A 1 207 ? -24.810 9.491 9.351 1.00 87.31 207 ALA A C 1
ATOM 1641 O O . ALA A 1 207 ? -25.415 9.710 8.299 1.00 87.31 207 ALA A O 1
ATOM 1642 N N . LYS A 1 208 ? -24.765 10.393 10.341 1.00 90.44 208 LYS A N 1
ATOM 1643 C CA . LYS A 1 208 ? -25.346 11.742 10.283 1.00 90.44 208 LYS A CA 1
ATOM 1644 C C . LYS A 1 208 ? -24.297 12.842 10.100 1.00 90.44 208 LYS A C 1
ATOM 1646 O O . LYS A 1 208 ? -24.703 13.969 9.829 1.00 90.44 208 LYS A O 1
ATOM 1651 N N . VAL A 1 209 ? -23.002 12.551 10.275 1.00 86.69 209 VAL A N 1
ATOM 1652 C CA . VAL A 1 209 ? -21.937 13.548 10.069 1.00 86.69 209 VAL A CA 1
ATOM 1653 C C . VAL A 1 209 ? -21.614 13.709 8.584 1.00 86.69 209 VAL A C 1
ATOM 1655 O O . VAL A 1 209 ? -21.996 12.883 7.753 1.00 86.69 209 VAL A O 1
ATOM 1658 N N . THR A 1 210 ? -20.947 14.806 8.231 1.00 85.94 210 THR A N 1
ATOM 1659 C CA . THR A 1 210 ? -20.544 15.073 6.843 1.00 85.94 210 THR A CA 1
ATOM 1660 C C . THR A 1 210 ? -19.357 14.205 6.415 1.00 85.94 210 THR A C 1
ATOM 1662 O O . THR A 1 210 ? -18.649 13.637 7.240 1.00 85.94 210 THR A O 1
ATOM 1665 N N . ASP A 1 211 ? -19.069 14.151 5.113 1.00 81.44 211 ASP A N 1
ATOM 1666 C CA . ASP A 1 211 ? -17.871 13.497 4.562 1.00 81.44 211 ASP A CA 1
ATOM 1667 C C . ASP A 1 211 ? -16.549 14.159 5.006 1.00 81.44 211 ASP A C 1
ATOM 1669 O O . ASP A 1 211 ? -15.467 13.615 4.784 1.00 81.44 211 ASP A O 1
ATOM 1673 N N . LYS A 1 212 ? -16.625 15.325 5.659 1.00 82.81 212 LYS A N 1
ATOM 1674 C CA . LYS A 1 212 ? -15.489 16.067 6.219 1.00 82.81 212 LYS A CA 1
ATOM 1675 C C . LYS A 1 212 ? -15.306 15.884 7.722 1.00 82.81 212 LYS A C 1
ATOM 1677 O O . LYS A 1 212 ? -14.503 16.594 8.334 1.00 82.81 212 LYS A O 1
ATOM 1682 N N . GLU A 1 213 ? -16.035 14.949 8.306 1.00 87.31 213 GLU A N 1
ATOM 1683 C CA . GLU A 1 213 ? -16.051 14.678 9.731 1.00 87.31 213 GLU A CA 1
ATOM 1684 C C . GLU A 1 213 ? -15.967 13.181 9.985 1.00 87.31 213 GLU A C 1
ATOM 1686 O O . GLU A 1 213 ? -16.375 12.368 9.159 1.00 87.31 213 GLU A O 1
ATOM 1691 N N . PHE A 1 214 ? -15.464 12.809 11.154 1.00 87.44 214 PHE A N 1
ATOM 1692 C CA . PHE A 1 214 ? -15.608 11.446 11.644 1.00 87.44 214 PHE A CA 1
ATOM 1693 C C . PHE A 1 214 ? -15.652 11.421 13.167 1.00 87.44 214 PHE A C 1
ATOM 1695 O O . PHE A 1 214 ? -15.121 12.303 13.850 1.00 87.44 214 PHE A O 1
ATOM 1702 N N . LEU A 1 215 ? -16.297 10.385 13.698 1.00 90.31 215 LEU A N 1
ATOM 1703 C CA . LEU A 1 215 ? -16.371 10.139 15.130 1.00 90.31 215 LEU A CA 1
ATOM 1704 C C . LEU A 1 215 ? -15.343 9.085 15.528 1.00 90.31 215 LEU A C 1
ATOM 1706 O O . LEU A 1 215 ? -15.181 8.051 14.881 1.00 90.31 215 LEU A O 1
ATOM 1710 N N . GLN A 1 216 ? -14.658 9.335 16.637 1.00 89.50 216 GLN A N 1
ATOM 1711 C CA . GLN A 1 216 ? -13.705 8.398 17.202 1.00 89.50 216 GLN A CA 1
ATOM 1712 C C . GLN A 1 216 ? -14.053 8.097 18.654 1.00 89.50 216 GLN A C 1
ATOM 1714 O O . GLN A 1 216 ? -13.878 8.927 19.549 1.00 89.50 216 GLN A O 1
ATOM 1719 N N . LEU A 1 217 ? -14.475 6.860 18.909 1.00 90.69 217 LEU A N 1
ATOM 1720 C CA . LEU A 1 217 ? -14.525 6.327 20.261 1.00 90.69 217 LEU A CA 1
ATOM 1721 C C . LEU A 1 217 ? -13.087 6.134 20.756 1.00 90.69 217 LEU A C 1
ATOM 1723 O O . LEU A 1 217 ? -12.311 5.379 20.179 1.00 90.69 217 LEU A O 1
ATOM 1727 N N . ARG A 1 218 ? -12.709 6.847 21.815 1.00 91.25 218 ARG A N 1
ATOM 1728 C CA . ARG A 1 218 ? -11.319 6.925 22.285 1.00 91.25 218 ARG A CA 1
ATOM 1729 C C . ARG A 1 218 ? -11.062 6.054 23.502 1.00 91.25 218 ARG A C 1
ATOM 1731 O O . ARG A 1 218 ? -10.011 5.419 23.605 1.00 91.25 218 ARG A O 1
ATOM 1738 N N . LYS A 1 219 ? -11.984 6.065 24.464 1.00 91.62 219 LYS A N 1
ATOM 1739 C CA . LYS A 1 219 ? -11.792 5.394 25.752 1.00 91.62 219 LYS A CA 1
ATOM 1740 C C . LYS A 1 219 ? -13.111 4.906 26.325 1.00 91.62 219 LYS A C 1
ATOM 1742 O O . LYS A 1 219 ? -14.104 5.624 26.292 1.00 91.62 219 LYS A O 1
ATOM 1747 N N . ILE A 1 220 ? -13.074 3.720 26.918 1.00 90.56 220 ILE A N 1
ATOM 1748 C CA . ILE A 1 220 ? -14.111 3.208 27.808 1.00 90.56 220 ILE A CA 1
ATOM 1749 C C . ILE A 1 220 ? -13.450 2.951 29.158 1.00 90.56 220 ILE A C 1
ATOM 1751 O O . ILE A 1 220 ? -12.500 2.175 29.266 1.00 90.56 220 ILE A O 1
ATOM 1755 N N . TRP A 1 221 ? -13.942 3.621 30.195 1.00 88.62 221 TRP A N 1
ATOM 1756 C CA . TRP A 1 221 ? -13.525 3.390 31.572 1.00 88.62 221 TRP A CA 1
ATOM 1757 C C . TRP A 1 221 ? -14.671 2.802 32.383 1.00 88.62 221 TRP A C 1
ATOM 1759 O O . TRP A 1 221 ? -15.796 3.278 32.271 1.00 88.62 221 TRP A O 1
ATOM 1769 N N . HIS A 1 222 ? -14.385 1.825 33.238 1.00 85.31 222 HIS A N 1
ATOM 1770 C CA . HIS A 1 222 ? -15.382 1.196 34.097 1.00 85.31 222 HIS A CA 1
ATOM 1771 C C . HIS A 1 222 ? -14.962 1.160 35.570 1.00 85.31 222 HIS A C 1
ATOM 1773 O O . HIS A 1 222 ? -13.825 0.837 35.915 1.00 85.31 222 HIS A O 1
ATOM 1779 N N . ASP A 1 223 ? -15.918 1.424 36.456 1.00 80.69 223 ASP A N 1
ATOM 1780 C CA . ASP A 1 223 ? -15.820 1.176 37.891 1.00 80.69 223 ASP A CA 1
ATOM 1781 C C . ASP A 1 223 ? -16.481 -0.166 38.211 1.00 80.69 223 ASP A C 1
ATOM 1783 O O . ASP A 1 223 ? -17.700 -0.253 38.327 1.00 80.69 223 ASP A O 1
ATOM 1787 N N . ASP A 1 224 ? -15.683 -1.214 38.392 1.00 66.69 224 ASP A N 1
ATOM 1788 C CA . ASP A 1 224 ? -16.144 -2.551 38.785 1.00 66.69 224 ASP A CA 1
ATOM 1789 C C . ASP A 1 224 ? -16.880 -2.575 40.141 1.00 66.69 224 ASP A C 1
ATOM 1791 O O . ASP A 1 224 ? -17.701 -3.457 40.387 1.00 66.69 224 ASP A O 1
ATOM 1795 N N . LYS A 1 225 ? -16.626 -1.599 41.024 1.00 68.12 225 LYS A N 1
ATOM 1796 C CA . LYS A 1 225 ? -17.186 -1.559 42.387 1.00 68.12 225 LYS A CA 1
ATOM 1797 C C . LYS A 1 225 ? -18.462 -0.744 42.500 1.00 68.12 225 LYS A C 1
ATOM 1799 O O . LYS A 1 225 ? -19.309 -1.055 43.333 1.00 68.12 225 LYS A O 1
ATOM 1804 N N . ARG A 1 226 ? -18.558 0.352 41.747 1.00 69.56 226 ARG A N 1
ATOM 1805 C CA . ARG A 1 226 ? -19.715 1.267 41.777 1.00 69.56 226 ARG A CA 1
ATOM 1806 C C . ARG A 1 226 ? -20.601 1.145 40.548 1.00 69.56 226 ARG A C 1
ATOM 1808 O O . ARG A 1 226 ? -21.701 1.680 40.568 1.00 69.56 226 ARG A O 1
ATOM 1815 N N . GLY A 1 227 ? -20.127 0.452 39.516 1.00 71.00 227 GLY A N 1
ATOM 1816 C CA . GLY A 1 227 ? -20.855 0.266 38.274 1.00 71.00 227 GLY A CA 1
ATOM 1817 C C . GLY A 1 227 ? -20.963 1.535 37.436 1.00 71.00 227 GLY A C 1
ATOM 1818 O O . GLY A 1 227 ? -21.923 1.694 36.705 1.00 71.00 227 GLY A O 1
ATOM 1819 N N . ASN A 1 228 ? -20.037 2.480 37.577 1.00 80.62 228 ASN A N 1
ATOM 1820 C CA . ASN A 1 228 ? -20.033 3.671 36.732 1.00 80.62 228 ASN A CA 1
ATOM 1821 C C . ASN A 1 228 ? -19.236 3.395 35.466 1.00 80.62 228 ASN A C 1
ATOM 1823 O O . ASN A 1 228 ? -18.133 2.852 35.547 1.00 80.62 228 ASN A O 1
ATOM 1827 N N . ILE A 1 229 ? -19.746 3.840 34.325 1.00 83.94 229 ILE A N 1
ATOM 1828 C CA . ILE A 1 229 ? -19.048 3.728 33.047 1.00 83.94 229 ILE A CA 1
ATOM 1829 C C . ILE A 1 229 ? -18.830 5.127 32.492 1.00 83.94 229 ILE A C 1
ATOM 1831 O O . ILE A 1 229 ? -19.727 5.961 32.542 1.00 83.94 229 ILE A O 1
ATOM 1835 N N . ASN A 1 230 ? -17.628 5.400 31.995 1.00 88.38 230 ASN A N 1
ATOM 1836 C CA . ASN A 1 230 ? -17.320 6.643 31.303 1.00 88.38 230 ASN A CA 1
ATOM 1837 C C . ASN A 1 230 ? -16.881 6.321 29.876 1.00 88.38 230 ASN A C 1
ATOM 1839 O O . ASN A 1 230 ? -15.856 5.667 29.668 1.00 88.38 230 ASN A O 1
ATOM 1843 N N . ILE A 1 231 ? -17.647 6.808 28.910 1.00 91.00 231 ILE A N 1
ATOM 1844 C CA . ILE A 1 231 ? -17.345 6.725 27.485 1.00 91.00 231 ILE A CA 1
ATOM 1845 C C . ILE A 1 231 ? -16.705 8.046 27.074 1.00 91.00 231 ILE A C 1
ATOM 1847 O O . ILE A 1 231 ? -17.161 9.117 27.465 1.00 91.00 231 ILE A O 1
ATOM 1851 N N . SER A 1 232 ? -15.623 7.988 26.309 1.00 93.50 232 SER A N 1
ATOM 1852 C CA . SER A 1 232 ? -14.981 9.171 25.748 1.00 93.50 232 SER A CA 1
ATOM 1853 C C . SER A 1 232 ? -14.980 9.106 24.232 1.00 93.50 232 SER A C 1
ATOM 1855 O O . SER A 1 232 ? -14.380 8.190 23.667 1.00 93.50 232 SER A O 1
ATOM 1857 N N . ILE A 1 233 ? -15.598 10.094 23.596 1.00 93.56 233 ILE A N 1
ATOM 1858 C CA . ILE A 1 233 ? -15.721 10.203 22.145 1.00 93.56 233 ILE A CA 1
ATOM 1859 C C . ILE A 1 233 ? -15.191 11.552 21.673 1.00 93.56 233 ILE A C 1
ATOM 1861 O O . ILE A 1 233 ? -15.347 12.562 22.355 1.00 93.56 233 ILE A O 1
ATOM 1865 N N . ASP A 1 234 ? -14.565 11.566 20.506 1.00 93.06 234 ASP A N 1
ATOM 1866 C CA . ASP A 1 234 ? -14.112 12.789 19.864 1.00 93.06 234 ASP A CA 1
ATOM 1867 C C . ASP A 1 234 ? -14.815 12.917 18.494 1.00 93.06 234 ASP A C 1
ATOM 1869 O O . ASP A 1 234 ? -14.839 11.957 17.723 1.00 93.06 234 ASP A O 1
ATOM 1873 N N . LEU A 1 235 ? -15.399 14.082 18.196 1.00 93.00 235 LEU A N 1
ATOM 1874 C CA . LEU A 1 235 ? -15.822 14.470 16.846 1.00 93.00 235 LEU A CA 1
ATOM 1875 C C . LEU A 1 235 ? -14.695 15.274 16.219 1.00 93.00 235 LEU A C 1
ATOM 1877 O O . LEU A 1 235 ? -14.355 16.352 16.704 1.00 93.00 235 LEU A O 1
ATOM 1881 N N . ILE A 1 236 ? -14.116 14.746 15.150 1.00 90.75 236 ILE A N 1
ATOM 1882 C CA . ILE A 1 236 ? -13.017 15.386 14.439 1.00 90.75 236 ILE A CA 1
ATOM 1883 C C . ILE A 1 236 ? -13.590 15.982 13.157 1.00 90.75 236 ILE A C 1
ATOM 1885 O O . ILE A 1 236 ? -14.161 15.254 12.346 1.00 90.75 236 ILE A O 1
ATOM 1889 N N . HIS A 1 237 ? -13.460 17.298 12.984 1.00 89.06 237 HIS A N 1
ATOM 1890 C CA . HIS A 1 237 ? -14.006 18.022 11.834 1.00 89.06 237 HIS A CA 1
ATOM 1891 C C . HIS A 1 237 ? -12.929 18.801 11.081 1.00 89.06 237 HIS A C 1
ATOM 1893 O O . HIS A 1 237 ? -11.884 19.157 11.635 1.00 89.06 237 HIS A O 1
ATOM 1899 N N . HIS A 1 238 ? -13.170 19.044 9.792 1.00 85.75 238 HIS A N 1
ATOM 1900 C CA . HIS A 1 238 ? -12.245 19.813 8.973 1.00 85.75 238 HIS A CA 1
ATOM 1901 C C . HIS A 1 238 ? -12.223 21.298 9.362 1.00 85.75 238 HIS A C 1
ATOM 1903 O O . HIS A 1 238 ? -13.265 21.904 9.626 1.00 85.75 238 HIS A O 1
ATOM 1909 N N . HIS A 1 239 ? -11.034 21.894 9.319 1.00 83.19 239 HIS A N 1
ATOM 1910 C CA . HIS A 1 239 ? -10.842 23.307 9.608 1.00 83.19 239 HIS A CA 1
ATOM 1911 C C . HIS A 1 239 ? -11.677 24.216 8.708 1.00 83.19 239 HIS A C 1
ATOM 1913 O O . HIS A 1 239 ? -11.688 24.086 7.485 1.00 83.19 239 HIS A O 1
ATOM 1919 N N . GLY A 1 240 ? -12.369 25.164 9.340 1.00 83.06 240 GLY A N 1
ATOM 1920 C CA . GLY A 1 240 ? -13.284 26.090 8.674 1.00 83.06 240 GLY A CA 1
ATOM 1921 C C . GLY A 1 240 ? -14.699 25.549 8.450 1.00 83.06 240 GLY A C 1
ATOM 1922 O O . GLY A 1 240 ? -15.570 26.331 8.074 1.00 83.06 240 GLY A O 1
ATOM 1923 N N . GLU A 1 241 ? -14.956 24.267 8.719 1.00 84.81 241 GLU A N 1
ATOM 1924 C CA . GLU A 1 241 ? -16.311 23.709 8.738 1.00 84.81 241 GLU A CA 1
ATOM 1925 C C . GLU A 1 241 ? -16.948 23.880 10.124 1.00 84.81 241 GLU A C 1
ATOM 1927 O O . GLU A 1 241 ? -16.261 23.929 11.146 1.00 84.81 241 GLU A O 1
ATOM 1932 N N . THR A 1 242 ? -18.278 23.979 10.165 1.00 90.50 242 THR A N 1
ATOM 1933 C CA . THR A 1 242 ? -19.024 23.967 11.433 1.00 90.50 242 THR A CA 1
ATOM 1934 C C . THR A 1 242 ? -19.324 22.517 11.811 1.00 90.50 242 THR A C 1
ATOM 1936 O O . THR A 1 242 ? -19.880 21.814 10.968 1.00 90.50 242 THR A O 1
ATOM 1939 N N . PRO A 1 243 ? -18.990 22.069 13.035 1.00 92.81 243 PRO A N 1
ATOM 1940 C CA . PRO A 1 243 ? -19.212 20.689 13.442 1.00 92.81 243 PRO A CA 1
ATOM 1941 C C . PRO A 1 243 ? -20.704 20.334 13.437 1.00 92.81 243 PRO A C 1
ATOM 1943 O O . PRO A 1 243 ? -21.535 21.130 13.881 1.00 92.81 243 PRO A O 1
ATOM 1946 N N . THR A 1 244 ? -21.034 19.129 12.972 1.00 95.00 244 THR A N 1
ATOM 1947 C CA . THR A 1 244 ? -22.414 18.622 12.880 1.00 95.00 244 THR A CA 1
ATOM 1948 C C . THR A 1 244 ? -23.090 18.526 14.246 1.00 95.00 244 THR A C 1
ATOM 1950 O O . THR A 1 244 ? -24.290 18.776 14.357 1.00 95.00 244 THR A O 1
ATOM 1953 N N . PHE A 1 245 ? -22.328 18.174 15.282 1.00 95.19 245 PHE A N 1
ATOM 1954 C CA . PHE A 1 245 ? -22.826 18.047 16.646 1.00 95.19 245 PHE A CA 1
ATOM 1955 C C . PHE A 1 245 ? -22.038 18.930 17.603 1.00 95.19 245 PHE A C 1
ATOM 1957 O O . PHE A 1 245 ? -20.824 19.090 17.477 1.00 95.19 245 PHE A O 1
ATOM 1964 N N . THR A 1 246 ? -22.726 19.440 18.615 1.00 94.94 246 THR A N 1
ATOM 1965 C CA . THR A 1 246 ? -22.113 19.979 19.829 1.00 94.94 246 THR A CA 1
ATOM 1966 C C . THR A 1 246 ? -21.690 18.850 20.777 1.00 94.94 246 THR A C 1
ATOM 1968 O O . THR A 1 246 ? -22.201 17.731 20.712 1.00 94.94 246 THR A O 1
ATOM 1971 N N . GLU A 1 247 ? -20.783 19.142 21.716 1.00 92.94 247 GLU A N 1
ATOM 1972 C CA . GLU A 1 247 ? -20.393 18.176 22.755 1.00 92.94 247 GLU A CA 1
ATOM 1973 C C . GLU A 1 247 ? -21.603 17.715 23.579 1.00 92.94 247 GLU A C 1
ATOM 1975 O O . GLU A 1 247 ? -21.704 16.538 23.913 1.00 92.94 247 GLU A O 1
ATOM 1980 N N . GLN A 1 248 ? -22.549 18.620 23.860 1.00 92.12 248 GLN A N 1
ATOM 1981 C CA . GLN A 1 248 ? -23.766 18.285 24.597 1.00 92.12 248 GLN A CA 1
ATOM 1982 C C . GLN A 1 248 ? -24.672 17.343 23.799 1.00 92.12 248 GLN A C 1
ATOM 1984 O O . GLN A 1 248 ? -25.155 16.373 24.365 1.00 92.12 248 GLN A O 1
ATOM 1989 N N . GLU A 1 249 ? -24.859 17.572 22.496 1.00 92.88 249 GLU A N 1
ATOM 1990 C CA . GLU A 1 249 ? -25.676 16.690 21.650 1.00 92.88 249 GLU A CA 1
ATOM 1991 C C . GLU A 1 249 ? -25.077 15.285 21.527 1.00 92.88 249 GLU A C 1
ATOM 1993 O O . GLU A 1 249 ? -25.818 14.306 21.557 1.00 92.88 249 GLU A O 1
ATOM 1998 N N . LEU A 1 250 ? -23.746 15.168 21.437 1.00 91.56 250 LEU A N 1
ATOM 1999 C CA . LEU A 1 250 ? -23.063 13.869 21.459 1.00 91.56 250 LEU A CA 1
ATOM 2000 C C . LEU A 1 250 ? -23.221 13.174 22.810 1.00 91.56 250 LEU A C 1
ATOM 2002 O O . LEU A 1 250 ? -23.483 11.973 22.857 1.00 91.56 250 LEU A O 1
ATOM 2006 N N . CYS A 1 251 ? -23.062 13.926 23.901 1.00 90.56 251 CYS A N 1
ATOM 2007 C CA . CYS A 1 251 ? -23.279 13.407 25.241 1.00 90.56 251 CYS A CA 1
ATOM 2008 C C . CYS A 1 251 ? -24.711 12.907 25.401 1.00 90.56 251 CYS A C 1
ATOM 2010 O O . CYS A 1 251 ? -24.867 11.762 25.798 1.00 90.56 251 CYS A O 1
ATOM 2012 N N . ASP A 1 252 ? -25.716 13.710 25.046 1.00 88.38 252 ASP A N 1
ATOM 2013 C CA . ASP A 1 252 ? -27.138 13.372 25.164 1.00 88.38 252 ASP A CA 1
ATOM 2014 C C . ASP A 1 252 ? -27.501 12.155 24.306 1.00 88.38 252 ASP A C 1
ATOM 2016 O O . ASP A 1 252 ? -28.200 11.262 24.775 1.00 88.38 252 ASP A O 1
ATOM 2020 N N . ALA A 1 253 ? -26.983 12.075 23.076 1.00 85.88 253 ALA A N 1
ATOM 2021 C CA . ALA A 1 253 ? -27.275 10.967 22.172 1.00 85.88 253 ALA A CA 1
ATOM 2022 C C . ALA A 1 253 ? -26.673 9.626 22.618 1.00 85.88 253 ALA A C 1
ATOM 2024 O O . ALA A 1 253 ? -27.241 8.580 22.324 1.00 85.88 253 ALA A O 1
ATOM 2025 N N . LEU A 1 254 ? -25.536 9.655 23.318 1.00 83.50 254 LEU A N 1
ATOM 2026 C CA . LEU A 1 254 ? -24.885 8.470 23.883 1.00 83.50 254 LEU A CA 1
ATOM 2027 C C . LEU A 1 254 ? -25.202 8.301 25.381 1.00 83.50 254 LEU A C 1
ATOM 2029 O O . LEU A 1 254 ? -24.644 7.428 26.043 1.00 83.50 254 LEU A O 1
ATOM 2033 N N . HIS A 1 255 ? -26.054 9.149 25.968 1.00 75.50 255 HIS A N 1
ATOM 2034 C CA . HIS A 1 255 ? -26.380 9.070 27.395 1.00 75.50 255 HIS A CA 1
ATOM 2035 C C . HIS A 1 255 ? -27.384 7.951 27.707 1.00 75.50 255 HIS A C 1
ATOM 2037 O O . HIS A 1 255 ? -27.569 7.596 28.875 1.00 75.50 255 HIS A O 1
ATOM 2043 N N . ASP A 1 256 ? -28.027 7.386 26.681 1.00 62.59 256 ASP A N 1
ATOM 2044 C CA . ASP A 1 256 ? -29.119 6.429 26.820 1.00 62.59 256 ASP A CA 1
ATOM 2045 C C . ASP A 1 256 ? -28.626 5.039 27.258 1.00 62.59 256 ASP A C 1
ATOM 2047 O O . ASP A 1 256 ? -28.482 4.099 26.487 1.00 62.59 256 ASP A O 1
ATOM 2051 N N . GLY A 1 257 ? -28.449 4.881 28.570 1.00 58.75 257 GLY A N 1
ATOM 2052 C CA . GLY A 1 257 ? -28.815 3.634 29.240 1.00 58.75 257 GLY A CA 1
ATOM 2053 C C . GLY A 1 257 ? -27.910 2.423 29.025 1.00 58.75 257 GLY A C 1
ATOM 2054 O O . GLY A 1 257 ? -28.356 1.315 29.331 1.00 58.75 257 GLY A O 1
ATOM 2055 N N . TYR A 1 258 ? -26.657 2.590 28.584 1.00 66.62 258 TYR A N 1
ATOM 2056 C CA . TYR A 1 258 ? -25.732 1.455 28.550 1.00 66.62 258 TYR A CA 1
ATOM 2057 C C . TYR A 1 258 ? -25.598 0.847 29.947 1.00 66.62 258 TYR A C 1
ATOM 2059 O O . TYR A 1 258 ? -25.193 1.524 30.896 1.00 66.62 258 TYR A O 1
ATOM 2067 N N . SER A 1 259 ? -25.954 -0.429 30.090 1.00 57.25 259 SER A N 1
ATOM 2068 C CA . SER A 1 259 ? -25.914 -1.124 31.372 1.00 57.25 259 SER A CA 1
ATOM 2069 C C . SER A 1 259 ? -25.028 -2.353 31.251 1.00 57.25 259 SER A C 1
ATOM 2071 O O . SER A 1 259 ? -25.385 -3.321 30.588 1.00 57.25 259 SER A O 1
ATOM 2073 N N . TRP A 1 260 ? -23.885 -2.342 31.935 1.00 53.97 260 TRP A N 1
ATOM 2074 C CA . TRP A 1 260 ? -23.064 -3.547 32.085 1.00 53.97 260 TRP A CA 1
ATOM 2075 C C . TRP A 1 260 ? -23.762 -4.601 32.954 1.00 53.97 260 TRP A C 1
ATOM 2077 O O . TRP A 1 260 ? -23.598 -5.801 32.762 1.00 53.97 260 TRP A O 1
ATOM 2087 N N . TYR A 1 261 ? -24.568 -4.117 33.904 1.00 49.66 261 TYR A N 1
ATOM 2088 C CA . TYR A 1 261 ? -25.548 -4.834 34.715 1.00 49.66 261 TYR A CA 1
ATOM 2089 C C . TYR A 1 261 ? -26.670 -3.852 35.083 1.00 49.66 261 TYR A C 1
ATOM 2091 O O . TYR A 1 261 ? -26.426 -2.648 35.197 1.00 49.66 261 TYR A O 1
ATOM 2099 N N . ALA A 1 262 ? -27.887 -4.353 35.308 1.00 44.16 262 ALA A N 1
ATOM 2100 C CA . ALA A 1 262 ? -29.014 -3.540 35.764 1.00 44.16 262 ALA A CA 1
ATOM 2101 C C . ALA A 1 262 ? -28.616 -2.666 36.979 1.00 44.16 262 ALA A C 1
ATOM 2103 O O . ALA A 1 262 ? -28.113 -3.196 37.970 1.00 44.16 262 ALA A O 1
ATOM 2104 N N . HIS A 1 263 ? -28.882 -1.351 36.891 1.00 50.22 263 HIS A N 1
ATOM 2105 C CA . HIS A 1 263 ? -28.654 -0.291 37.903 1.00 50.22 263 HIS A CA 1
ATOM 2106 C C . HIS A 1 263 ? -27.318 0.482 37.873 1.00 50.22 263 HIS A C 1
ATOM 2108 O O . HIS A 1 263 ? -26.831 0.910 38.919 1.00 50.22 263 HIS A O 1
ATOM 2114 N N . GLN A 1 264 ? -26.754 0.724 36.691 1.00 61.47 264 GLN A N 1
ATOM 2115 C CA . GLN A 1 264 ? -25.482 1.433 36.512 1.00 61.47 264 GLN A CA 1
ATOM 2116 C C . GLN A 1 264 ? -25.644 2.775 35.786 1.00 61.47 264 GLN A C 1
ATOM 2118 O O . GLN A 1 264 ? -26.533 2.920 34.951 1.00 61.47 264 GLN A O 1
ATOM 2123 N N . GLY A 1 265 ? -24.822 3.766 36.151 1.00 68.69 265 GLY A N 1
ATOM 2124 C CA . GLY A 1 265 ? -24.827 5.100 35.546 1.00 68.69 265 GLY A CA 1
ATOM 2125 C C . GLY A 1 265 ? -23.733 5.231 34.490 1.00 68.69 265 GLY A C 1
ATOM 2126 O O . GLY A 1 265 ? -22.559 4.989 34.788 1.00 68.69 265 GLY A O 1
ATOM 2127 N N . THR A 1 266 ? -24.111 5.645 33.282 1.0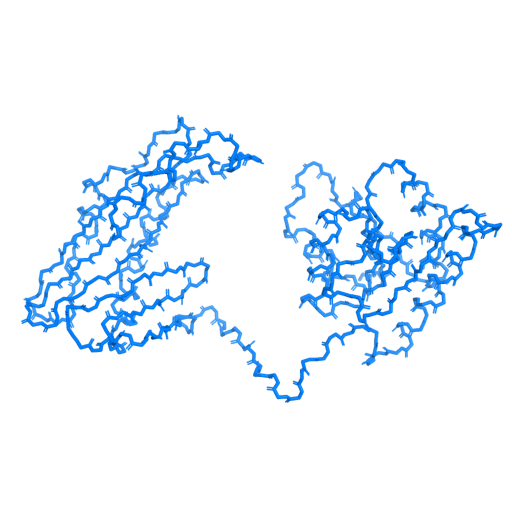0 77.50 266 THR A N 1
ATOM 2128 C CA . THR A 1 266 ? -23.171 5.899 32.188 1.00 77.50 266 THR A CA 1
ATOM 2129 C C . THR A 1 266 ? -22.988 7.393 31.992 1.00 77.50 266 THR A C 1
ATOM 2131 O O . THR A 1 266 ? -23.953 8.136 31.848 1.00 77.50 266 THR A O 1
ATOM 2134 N N . ASN A 1 267 ? -21.737 7.841 31.993 1.00 87.06 267 ASN A N 1
ATOM 2135 C CA . ASN A 1 267 ? -21.377 9.197 31.619 1.00 87.06 267 ASN A CA 1
ATOM 2136 C C . ASN A 1 267 ? -20.668 9.176 30.272 1.00 87.06 267 ASN A C 1
ATOM 2138 O O . ASN A 1 267 ? -19.872 8.281 29.976 1.00 87.06 267 ASN A O 1
ATOM 2142 N N . VAL A 1 268 ? -20.902 10.221 29.495 1.00 89.00 268 VAL A N 1
ATOM 2143 C CA . VAL A 1 268 ? -20.231 10.444 28.221 1.00 89.00 268 VAL A CA 1
ATOM 2144 C C . VAL A 1 268 ? -19.424 11.727 28.340 1.00 89.00 268 VAL A C 1
ATOM 2146 O O . VAL A 1 268 ? -19.874 12.712 28.918 1.00 89.00 268 VAL A O 1
ATOM 2149 N N . SER A 1 269 ? -18.202 11.694 27.827 1.00 91.38 269 SER A N 1
ATOM 2150 C CA . SER A 1 269 ? -17.359 12.863 27.625 1.00 91.38 269 SER A CA 1
ATOM 2151 C C . SER A 1 269 ? -17.094 12.982 26.133 1.00 91.38 269 SER A C 1
ATOM 2153 O O . SER A 1 269 ? -16.401 12.145 25.554 1.00 91.38 269 SER A O 1
ATOM 2155 N N . ALA A 1 270 ? -17.667 14.011 25.524 1.00 93.50 270 ALA A N 1
ATOM 2156 C CA . ALA A 1 270 ? -17.414 14.364 24.139 1.00 93.50 270 ALA A CA 1
ATOM 2157 C C . ALA A 1 270 ? -16.354 15.469 24.051 1.00 93.50 270 ALA A C 1
ATOM 2159 O O . ALA A 1 270 ? -16.258 16.311 24.945 1.00 93.50 270 ALA A O 1
ATOM 2160 N N . ARG A 1 271 ? -15.567 15.465 22.974 1.00 94.19 271 ARG A N 1
ATOM 2161 C CA . ARG A 1 271 ? -14.712 16.590 22.573 1.00 94.19 271 ARG A CA 1
ATOM 2162 C C . ARG A 1 271 ? -14.906 16.881 21.097 1.00 94.19 271 ARG A C 1
ATOM 2164 O O . ARG A 1 271 ? -15.006 15.945 20.308 1.00 94.19 271 ARG A O 1
ATOM 2171 N N . ILE A 1 272 ? -14.882 18.151 20.717 1.00 92.31 272 ILE A N 1
ATOM 2172 C CA . ILE A 1 272 ? -14.819 18.546 19.305 1.00 92.31 272 ILE A CA 1
ATOM 2173 C C . ILE A 1 272 ? -13.391 18.970 18.970 1.00 92.31 272 ILE A C 1
ATOM 2175 O O . ILE A 1 272 ? -12.813 19.832 19.634 1.00 92.31 272 ILE A O 1
ATOM 2179 N N . LEU A 1 273 ? -12.811 18.342 17.952 1.00 88.56 273 LEU A N 1
ATOM 2180 C CA . LEU A 1 273 ? -11.438 18.559 17.518 1.00 88.56 273 LEU A CA 1
ATOM 2181 C C . LEU A 1 273 ? -11.422 19.154 16.107 1.00 88.56 273 LEU A C 1
ATOM 2183 O O . LEU A 1 273 ? -11.841 18.515 15.144 1.00 88.56 273 LEU A O 1
ATOM 2187 N N . ASP A 1 274 ? -10.890 20.367 16.000 1.00 85.25 274 ASP A N 1
ATOM 2188 C CA . ASP A 1 274 ? -10.647 21.057 14.733 1.00 85.25 274 ASP A CA 1
ATOM 2189 C C . ASP A 1 274 ? -9.329 20.565 14.107 1.00 85.25 274 ASP A C 1
ATOM 2191 O O . ASP A 1 274 ? -8.280 20.601 14.759 1.00 85.25 274 ASP A O 1
ATOM 2195 N N . CYS A 1 275 ? -9.371 20.052 12.872 1.00 78.94 275 CYS A N 1
ATOM 2196 C CA . CYS A 1 275 ? -8.239 19.394 12.212 1.00 78.94 275 CYS A CA 1
ATOM 2197 C C . CYS A 1 275 ? -8.152 19.688 10.701 1.00 78.94 275 CYS A C 1
ATOM 2199 O O . CYS A 1 275 ? -9.144 19.807 9.990 1.00 78.94 275 CYS A O 1
ATOM 2201 N N . ASN A 1 276 ? -6.941 19.666 10.134 1.00 75.31 276 ASN A N 1
ATOM 2202 C CA . ASN A 1 276 ? -6.726 19.758 8.680 1.00 75.31 276 ASN A CA 1
ATOM 2203 C C . ASN A 1 276 ? -6.780 18.376 7.995 1.00 75.31 276 ASN A C 1
ATOM 2205 O O . ASN A 1 276 ? -5.823 17.966 7.337 1.00 75.31 276 ASN A O 1
ATOM 2209 N N . ILE A 1 277 ? -7.904 17.665 8.158 1.00 63.25 277 ILE A N 1
ATOM 2210 C CA . ILE A 1 277 ? -8.093 16.244 7.776 1.00 63.25 277 ILE A CA 1
ATOM 2211 C C . ILE A 1 277 ? -7.819 15.975 6.281 1.00 63.25 277 ILE A C 1
ATOM 2213 O O . ILE A 1 277 ? -7.352 14.899 5.925 1.00 63.25 277 ILE A O 1
ATOM 2217 N N . TRP A 1 278 ? -8.039 16.974 5.420 1.00 54.78 278 TRP A N 1
ATOM 2218 C CA . TRP A 1 278 ? -7.953 16.858 3.956 1.00 54.78 278 TRP A CA 1
ATOM 2219 C C . TRP A 1 278 ? -6.833 17.681 3.323 1.00 54.78 278 TRP A C 1
ATOM 2221 O O . TRP A 1 278 ? -6.828 17.905 2.116 1.00 54.78 278 TRP A O 1
ATOM 2231 N N . SER A 1 279 ? -5.891 18.173 4.128 1.00 53.41 279 SER A N 1
ATOM 2232 C CA . SER A 1 279 ? -4.704 18.815 3.569 1.00 53.41 279 SER A CA 1
ATOM 2233 C C . SER A 1 279 ? -3.623 17.767 3.299 1.00 53.41 279 SER A C 1
ATOM 2235 O O . SER A 1 279 ? -3.336 16.944 4.169 1.00 53.41 279 SER A O 1
ATOM 2237 N N . ASP A 1 280 ? -2.906 17.893 2.177 1.00 46.81 280 ASP A N 1
ATOM 2238 C CA . ASP A 1 280 ? -1.629 17.191 1.901 1.00 46.81 280 ASP A CA 1
ATOM 2239 C C . ASP A 1 280 ? -0.539 17.480 2.961 1.00 46.81 280 ASP A C 1
ATOM 2241 O O . ASP A 1 280 ? 0.601 17.029 2.893 1.00 46.81 280 ASP A O 1
ATOM 2245 N N . SER A 1 281 ? -0.884 18.308 3.940 1.00 45.62 281 SER A N 1
ATOM 2246 C CA . SER A 1 281 ? -0.061 18.895 4.972 1.00 45.62 281 SER A CA 1
ATOM 2247 C C . SER A 1 281 ? -0.658 18.618 6.351 1.00 45.62 281 SER A C 1
ATOM 2249 O O . SER A 1 281 ? -0.672 19.513 7.195 1.00 45.62 281 SER A O 1
ATOM 2251 N N . PHE A 1 282 ? -1.106 17.379 6.605 1.00 41.56 282 PHE A N 1
ATOM 2252 C CA . PHE A 1 282 ? -1.600 16.930 7.921 1.00 41.56 282 PHE A CA 1
ATOM 2253 C C . PHE A 1 282 ? -0.676 17.367 9.081 1.00 41.56 282 PHE A C 1
ATOM 2255 O O . PHE A 1 282 ? -1.133 17.639 10.186 1.00 41.56 282 PHE A O 1
ATOM 2262 N N . PHE A 1 283 ? 0.626 17.526 8.805 1.00 43.38 283 PHE A N 1
ATOM 2263 C CA . PHE A 1 283 ? 1.647 17.944 9.768 1.00 43.38 283 PHE A CA 1
ATOM 2264 C C . PHE A 1 283 ? 2.135 19.400 9.653 1.00 43.38 283 PHE A C 1
ATOM 2266 O O . PHE A 1 283 ? 2.847 19.855 10.547 1.00 43.38 283 PHE A O 1
ATOM 2273 N N . ALA A 1 284 ? 1.833 20.147 8.584 1.00 41.19 284 ALA A N 1
ATOM 2274 C CA . ALA A 1 284 ? 2.615 21.358 8.290 1.00 41.19 284 ALA A CA 1
ATOM 2275 C C . ALA A 1 284 ? 2.171 22.613 9.059 1.00 41.19 284 ALA A C 1
ATOM 2277 O O . ALA A 1 284 ? 2.987 23.509 9.256 1.00 41.19 284 ALA A O 1
ATOM 2278 N N . ASN A 1 285 ? 0.919 22.685 9.529 1.00 39.75 285 ASN A N 1
ATOM 2279 C CA . ASN A 1 285 ? 0.343 23.960 9.979 1.00 39.75 285 ASN A CA 1
ATOM 2280 C C . ASN A 1 285 ? -0.100 24.032 11.446 1.00 39.75 285 ASN A C 1
ATOM 2282 O O . ASN A 1 285 ? -0.761 24.999 11.821 1.00 39.75 285 ASN A O 1
ATOM 2286 N N . SER A 1 286 ? 0.256 23.084 12.320 1.00 42.94 286 SER A N 1
ATOM 2287 C CA . SER A 1 286 ? -0.076 23.228 13.752 1.00 42.94 286 SER A CA 1
ATOM 2288 C C . SER A 1 286 ? 0.930 22.582 14.719 1.00 42.94 286 SER A C 1
ATOM 2290 O O . SER A 1 286 ? 0.587 21.632 15.420 1.00 42.94 286 SER A O 1
ATOM 2292 N N . PRO A 1 287 ? 2.158 23.128 14.854 1.00 47.16 287 PRO A N 1
ATOM 2293 C CA . PRO A 1 287 ? 3.079 22.747 15.936 1.00 47.16 287 PRO A CA 1
ATOM 2294 C C . PRO A 1 287 ? 2.504 23.001 17.343 1.00 47.16 287 PRO A C 1
ATOM 2296 O O . PRO A 1 287 ? 2.954 22.411 18.322 1.00 47.16 287 PRO A O 1
ATOM 2299 N N . GLU A 1 288 ? 1.520 23.896 17.445 1.00 48.72 288 GLU A N 1
ATOM 2300 C CA . GLU A 1 288 ? 0.862 24.314 18.687 1.00 48.72 288 GLU A CA 1
ATOM 2301 C C . GLU A 1 288 ? -0.089 23.237 19.252 1.00 48.72 288 GLU A C 1
ATOM 2303 O O . GLU A 1 288 ? -0.306 23.189 20.461 1.00 48.72 288 GLU A O 1
ATOM 2308 N N . PHE A 1 289 ? -0.640 22.349 18.411 1.00 44.44 289 PHE A N 1
ATOM 2309 C CA . PHE A 1 289 ? -1.713 21.429 18.822 1.00 44.44 289 PHE A CA 1
ATOM 2310 C C . PHE A 1 289 ? -1.216 20.210 19.610 1.00 44.44 289 PHE A C 1
ATOM 2312 O O . PHE A 1 289 ? -1.875 19.782 20.553 1.00 44.44 289 PHE A O 1
ATOM 2319 N N . TYR A 1 290 ? -0.030 19.684 19.287 1.00 41.69 290 TYR A N 1
ATOM 2320 C CA . TYR A 1 290 ? 0.529 18.522 19.990 1.00 41.69 290 TYR A CA 1
ATOM 2321 C C . TYR A 1 290 ? 1.351 18.881 21.236 1.00 41.69 290 TYR A C 1
ATOM 2323 O O . TYR A 1 290 ? 1.592 18.008 22.060 1.00 41.69 290 TYR A O 1
ATOM 2331 N N . ARG A 1 291 ? 1.727 20.153 21.446 1.00 40.12 291 ARG A N 1
ATOM 2332 C CA . ARG A 1 291 ? 2.470 20.564 22.657 1.00 40.12 291 ARG A CA 1
ATOM 2333 C C . ARG A 1 291 ? 1.639 20.572 23.939 1.00 40.12 291 ARG A C 1
ATOM 2335 O O . ARG A 1 291 ? 2.221 20.526 25.013 1.00 40.12 291 ARG A O 1
ATOM 2342 N N . LYS A 1 292 ? 0.307 20.640 23.858 1.00 35.50 292 LYS A N 1
ATOM 2343 C CA . LYS A 1 292 ? -0.556 20.657 25.054 1.00 35.50 292 LYS A CA 1
ATOM 2344 C C . LYS A 1 292 ? -0.854 19.275 25.639 1.00 35.50 292 LYS A C 1
ATOM 2346 O O . LYS A 1 292 ? -1.365 19.208 26.749 1.00 35.50 292 LYS A O 1
ATOM 2351 N N . ALA A 1 293 ? -0.555 18.190 24.925 1.00 38.38 293 ALA A N 1
ATOM 2352 C CA . ALA A 1 293 ? -0.821 16.835 25.412 1.00 38.38 293 ALA A CA 1
ATOM 2353 C C . ALA A 1 293 ? 0.252 16.312 26.391 1.00 38.38 293 ALA A C 1
ATOM 2355 O O . ALA A 1 293 ? -0.000 15.335 27.090 1.00 38.38 293 ALA A O 1
ATOM 2356 N N . ASP A 1 294 ? 1.412 16.971 26.475 1.00 36.69 294 ASP A N 1
ATOM 2357 C CA . ASP A 1 294 ? 2.542 16.530 27.306 1.00 36.69 294 ASP A CA 1
ATOM 2358 C C . ASP A 1 294 ? 2.476 17.022 28.769 1.00 36.69 294 ASP A C 1
ATOM 2360 O O . ASP A 1 294 ? 3.351 16.686 29.564 1.00 36.69 294 ASP A O 1
ATOM 2364 N N . GLU A 1 295 ? 1.457 17.800 29.158 1.00 35.88 295 GLU A N 1
ATOM 2365 C CA . GLU A 1 295 ? 1.333 18.342 30.527 1.00 35.88 295 GLU A CA 1
ATOM 2366 C C . GLU A 1 295 ? 0.385 17.545 31.453 1.00 35.88 295 GLU A C 1
ATOM 2368 O O . GLU A 1 295 ? 0.259 17.894 32.625 1.00 35.88 295 GLU A O 1
ATOM 2373 N N . GLU A 1 296 ? -0.237 16.453 30.986 1.00 39.34 296 GLU A N 1
ATOM 2374 C CA . GLU A 1 296 ? -1.151 15.616 31.798 1.00 39.34 296 GLU A CA 1
ATOM 2375 C C . GLU A 1 296 ? -0.803 14.108 31.818 1.00 39.34 296 GLU A C 1
ATOM 2377 O O . GLU A 1 296 ? -1.695 13.259 31.898 1.00 39.34 296 GLU A O 1
ATOM 2382 N N . PHE A 1 297 ? 0.488 13.760 31.789 1.00 32.66 297 PHE A N 1
ATOM 2383 C CA . PHE A 1 297 ? 0.974 12.408 32.117 1.00 32.66 297 PHE A CA 1
ATOM 2384 C C . PHE A 1 297 ? 1.722 12.366 33.453 1.00 32.66 297 PHE A C 1
ATOM 2386 O O . PHE A 1 297 ? 2.577 13.249 33.691 1.00 32.66 297 PHE A O 1
#

Foldseek 3Di:
DQAAEEEAEDDDPPVVVLCVQAVQLLRVVLVHGYDYVVNQDDPPDDVVSLLVVLLRHQAYEAELEPNDVVSVVSVVSNLVSLGQYAAEYCDLVSDPPVCSVDDYHHFHPVDDPRRVVNSVVSNVLVVVLVVCPPDRPRPDQDPPRDPPDPDPDDLPQWDWAADPAQQWIWTDDDPAIAIEGEPDGHPDPLCSVLCVVLVVLLVVVQVQWDPQKHKHFHYWYAYPPQQEIETEMEIEGEAPDDGPDDQVRVQVSSQPDRGSDPPHGYGYGYYYHYANPPDPCSPPPPPPPVVVVVPPD

pLDDT: mean 79.33, std 18.48, range [32.62, 98.44]

Secondary structure (DSSP, 8-state):
---EEEEE---STTHHHHIIIIIHHHHHTTT-EEEEHHHH-STT--HHHHHHHHHH-SEEEEE-GGG-HHHHHHHHHHHHTT--EEEEES-GGGS-GGGTTS-EEE--TTSTTHHHHHHHHHHHHHHHHHH-TTTSS--PPPTTS-------SSGGG-EEEE-SSTTEEEEEETTEEEEEEESSS---THHHHHHHHHHHHHHHHHTTS-TTEEEEEEEEEE-TTT-EEEEEEEEEEETTSPPSS-HHHHHHHT-S---SSTT-EEEEEEEEEEE-TT-TTTTTS-HHHHTTGGG--

Sequence (297 aa):
MNPFCFVVSPFGDPFDDYYEKIYQPAIAKADLQPIRGDEVYNTGAIIDDIFAAISSATLVLCDVTGKNPNVNYELGVAHALQKPAIIITQSVTDVPFDYRHLRVIVYDRAKVDWAKQLETAIHKTILAVLADSDRALAWKPKKDAVEYKPTNDSLEGIVISYTPDPSLATLRYRNQFIHLCARSGDVHAGFKQFFEEVYEDVQALEAKVTDKEFLQLRKIWHDDKRGNINISIDLIHHHGETPTFTEQELCDALHDGYSWYAHQGTNVSARILDCNIWSDSFFANSPEFYRKADEEF

Radius of gyration: 25.7 Å; chains: 1; bounding box: 57×48×68 Å

Organism: NCBI:txid158899